Protein 5XQH (pdb70)

GO terms:
  GO:0005635 nuclear envelope (C, IDA)
  GO:0042475 odontogenesis of dentin-containing tooth (P, IMP)
  GO:0022008 neurogenesis (P, IMP)
  GO:0007420 brain development (P, IMP)
  GO:0005515 protein binding (F, IPI)

B-factor: mean 39.85, std 17.8, range [16.73, 250.28]

InterPro domains:
  IPR028241 RAVE subunit 2/Rogdi [PF10259] (18-275)
  IPR028241 RAVE subunit 2/Rogdi [PTHR13618] (2-282)

Structure (mmCIF, N/CA/C/O backbone):
data_5XQH
#
_entry.id   5XQH
#
_cell.length_a   63.364
_cell.length_b   114.695
_cell.length_c   44.205
_cell.angle_alpha   90.00
_cell.angle_beta   90.00
_cell.angle_gamma   90.00
#
_symmetry.space_group_name_H-M   'P 21 21 2'
#
loop_
_entity.id
_entity.type
_entity.pdbx_description
1 polymer 'Protein rogdi homolog'
2 water water
#
loop_
_atom_site.group_PDB
_atom_site.id
_atom_site.type_symbol
_atom_site.label_atom_id
_atom_site.label_alt_id
_atom_site.label_comp_id
_atom_site.label_asym_id
_atom_site.label_entity_id
_atom_site.label_seq_id
_atom_site.pdbx_PDB_ins_code
_atom_site.Cartn_x
_atom_site.Cartn_y
_atom_site.Cartn_z
_atom_site.occupancy
_atom_site.B_iso_or_equiv
_atom_site.auth_seq_id
_atom_site.auth_comp_id
_atom_site.auth_asym_id
_atom_site.auth_atom_id
_atom_site.pdbx_PDB_model_num
ATOM 1 N N . HIS A 1 16 ? 65.194 17.409 -0.862 1.00 92.22 24 HIS A N 1
ATOM 2 C CA . HIS A 1 16 ? 64.885 18.545 -0.000 1.00 88.86 24 HIS A CA 1
ATOM 3 C C . HIS A 1 16 ? 66.148 19.137 0.630 1.00 82.14 24 HIS A C 1
ATOM 4 O O . HIS A 1 16 ? 66.926 18.438 1.277 1.00 78.71 24 HIS A O 1
ATOM 11 N N . ASP A 1 17 ? 66.340 20.437 0.416 1.00 85.92 25 ASP A N 1
ATOM 12 C CA . ASP A 1 17 ? 67.446 21.188 0.989 1.00 81.18 25 ASP A CA 1
ATOM 13 C C . ASP A 1 17 ? 66.983 22.338 1.869 1.00 79.00 25 ASP A C 1
ATOM 14 O O . ASP A 1 17 ? 67.795 22.887 2.626 1.00 66.06 25 ASP A O 1
ATOM 19 N N . GLU A 1 18 ? 65.704 22.713 1.787 1.00 74.66 26 GLU A N 1
ATOM 20 C CA . GLU A 1 18 ? 65.168 23.823 2.562 1.00 70.33 26 GLU A CA 1
ATOM 21 C C . GLU A 1 18 ? 65.284 23.587 4.065 1.00 56.12 26 GLU A C 1
ATOM 22 O O . GLU A 1 18 ? 65.206 24.547 4.843 1.00 55.13 26 GLU A O 1
ATOM 28 N N . VAL A 1 19 ? 65.494 22.338 4.485 1.00 52.45 27 VAL A N 1
ATOM 29 C CA . VAL A 1 19 ? 65.696 22.042 5.902 1.00 55.43 27 VAL A CA 1
ATOM 30 C C . VAL A 1 19 ? 66.891 22.818 6.445 1.00 59.08 27 VAL A C 1
ATOM 31 O O . VAL A 1 19 ? 66.816 23.442 7.512 1.00 39.65 27 VAL A O 1
ATOM 35 N N . HIS A 1 20 ? 68.005 22.817 5.705 1.00 54.35 28 HIS A N 1
ATOM 36 C CA . HIS A 1 20 ? 69.213 23.475 6.198 1.00 58.61 28 HIS A CA 1
ATOM 37 C C . HIS A 1 20 ? 69.085 24.993 6.156 1.00 38.91 28 HIS A C 1
ATOM 38 O O . HIS A 1 20 ? 69.591 25.691 7.047 1.00 43.33 28 HIS A O 1
ATOM 45 N N . ALA A 1 21 ? 68.409 25.522 5.138 1.00 34.75 29 ALA A N 1
ATOM 46 C CA . ALA A 1 21 ? 68.103 26.945 5.136 1.00 46.94 29 ALA A CA 1
ATOM 47 C C . ALA A 1 21 ? 67.279 27.326 6.361 1.00 44.79 29 ALA A C 1
ATOM 48 O O . ALA A 1 21 ? 67.570 28.329 7.025 1.00 42.75 29 ALA A O 1
ATOM 50 N N . VAL A 1 22 ? 66.251 26.533 6.681 1.00 48.27 30 VAL A N 1
ATOM 51 C CA . VAL A 1 22 ? 65.415 26.849 7.839 1.00 41.84 30 VAL A CA 1
ATOM 52 C C . VAL A 1 22 ? 66.234 26.788 9.116 1.00 32.74 30 VAL A C 1
ATOM 53 O O . VAL A 1 22 ? 66.146 27.678 9.965 1.00 37.57 30 VAL A O 1
ATOM 57 N N . LEU A 1 23 ? 67.057 25.747 9.270 1.00 37.49 31 LEU A N 1
ATOM 58 C CA . LEU A 1 23 ? 67.892 25.643 10.461 1.00 31.47 31 LEU A CA 1
ATOM 59 C C . LEU A 1 23 ? 68.813 26.848 10.603 1.00 42.92 31 LEU A C 1
ATOM 60 O O . LEU A 1 23 ? 69.078 27.310 11.724 1.00 34.02 31 LEU A O 1
ATOM 65 N N . LYS A 1 24 ? 69.310 27.378 9.479 1.00 41.89 32 LYS A N 1
ATOM 66 C CA . LYS A 1 24 ? 70.168 28.558 9.541 1.00 39.04 32 LYS A CA 1
ATOM 67 C C . LYS A 1 24 ? 69.382 29.801 9.957 1.00 35.93 32 LYS A C 1
ATOM 68 O O . LYS A 1 24 ? 69.863 30.611 10.762 1.00 30.00 32 LYS A O 1
ATOM 74 N N . GLN A 1 25 ? 68.191 29.996 9.374 1.00 30.84 33 GLN A N 1
ATOM 75 C CA . GLN A 1 25 ? 67.355 31.132 9.762 1.00 31.74 33 GLN A CA 1
ATOM 76 C C . GLN A 1 25 ? 66.981 31.063 11.239 1.00 31.38 33 GLN A C 1
ATOM 77 O O . GLN A 1 25 ? 66.951 32.085 11.938 1.00 27.90 33 GLN A O 1
ATOM 83 N N . LEU A 1 26 ? 66.666 29.864 11.721 1.00 31.34 34 LEU A N 1
ATOM 84 C CA . LEU A 1 26 ? 66.353 29.702 13.134 1.00 28.72 34 LEU A CA 1
ATOM 85 C C . LEU A 1 26 ? 67.547 30.065 13.993 1.00 33.44 34 LEU A C 1
ATOM 86 O O . LEU A 1 26 ? 67.407 30.790 14.987 1.00 31.87 34 LEU A O 1
ATOM 91 N N . GLN A 1 27 ? 68.737 29.568 13.634 1.00 34.25 35 GLN A N 1
ATOM 92 C CA . GLN A 1 27 ? 69.917 29.912 14.421 1.00 33.90 35 GLN A CA 1
ATOM 93 C C . GLN A 1 27 ? 70.149 31.417 14.449 1.00 32.17 35 GLN A C 1
ATOM 94 O O . GLN A 1 27 ? 70.447 31.979 15.509 1.00 34.67 35 GLN A O 1
ATOM 100 N N . ASP A 1 28 ? 70.003 32.094 13.301 1.00 34.50 36 ASP A N 1
ATOM 101 C CA . ASP A 1 28 ? 70.206 33.543 13.280 1.00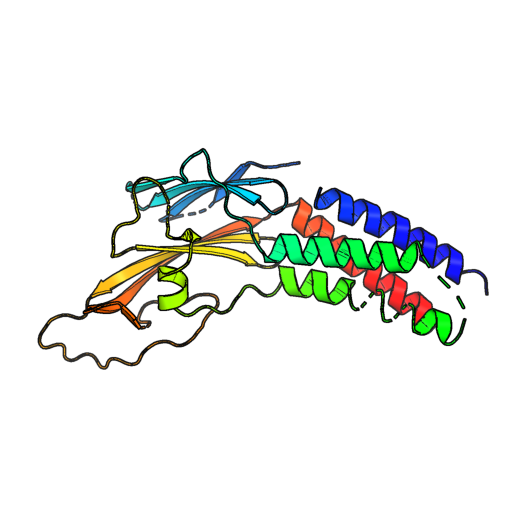 34.25 36 ASP A CA 1
ATOM 102 C C . ASP A 1 28 ? 69.204 34.258 14.183 1.00 31.22 36 ASP A C 1
ATOM 103 O O . ASP A 1 28 ? 69.572 35.134 14.988 1.00 34.94 36 ASP A O 1
ATOM 108 N N . ILE A 1 29 ? 67.919 33.911 14.044 1.00 30.73 37 ILE A N 1
ATOM 109 C CA . ILE A 1 29 ? 66.878 34.598 14.809 1.00 26.31 37 ILE A CA 1
ATOM 110 C C . ILE A 1 29 ? 67.070 34.366 16.303 1.00 24.60 37 ILE A C 1
ATOM 111 O O . ILE A 1 29 ? 67.063 35.308 17.104 1.00 26.75 37 ILE A O 1
ATOM 116 N N . LEU A 1 30 ? 67.205 33.103 16.698 1.00 26.44 38 LEU A N 1
ATOM 117 C CA . LEU A 1 30 ? 67.341 32.768 18.113 1.00 28.24 38 LEU A CA 1
ATOM 118 C C . LEU A 1 30 ? 68.621 33.312 18.714 1.00 31.45 38 LEU A C 1
ATOM 119 O O . LEU A 1 30 ? 68.666 33.554 19.923 1.00 35.38 38 LEU A O 1
ATOM 124 N N . LYS A 1 31 ? 69.673 33.498 17.913 1.00 35.07 39 LYS A N 1
ATOM 125 C CA . LYS A 1 31 ? 70.833 34.151 18.495 1.00 37.22 39 LYS A CA 1
ATOM 126 C C . LYS A 1 31 ? 70.566 35.629 18.746 1.00 29.10 39 LYS A C 1
ATOM 127 O O . LYS A 1 31 ? 71.012 36.164 19.770 1.00 31.88 39 LYS A O 1
ATOM 133 N N . GLU A 1 32 ? 69.803 36.299 17.877 1.00 30.99 40 GLU A N 1
ATOM 134 C CA . GLU A 1 32 ? 69.401 37.670 18.209 1.00 27.34 40 GLU A CA 1
ATOM 135 C C . GLU A 1 32 ? 68.525 37.700 19.463 1.00 31.91 40 GLU A C 1
ATOM 136 O O . GLU A 1 32 ? 68.686 38.562 20.351 1.00 34.58 40 GLU A O 1
ATOM 142 N N . ALA A 1 33 ? 67.584 36.757 19.551 1.00 28.90 41 ALA A N 1
ATOM 143 C CA . ALA A 1 33 ? 66.737 36.667 20.736 1.00 30.30 41 ALA A CA 1
ATOM 144 C C . ALA A 1 33 ? 67.581 36.467 21.987 1.00 27.90 41 ALA A C 1
ATOM 145 O O . ALA A 1 33 ? 67.385 37.149 23.001 1.00 27.84 41 ALA A O 1
ATOM 147 N N . SER A 1 34 ? 68.552 35.555 21.919 1.00 28.01 42 SER A N 1
ATOM 148 C CA . SER A 1 34 ? 69.427 35.326 23.061 1.00 28.92 42 SER A CA 1
ATOM 149 C C . SER A 1 34 ? 70.162 36.604 23.447 1.00 41.82 42 SER A C 1
ATOM 150 O O . SER A 1 34 ? 70.309 36.914 24.641 1.00 34.79 42 SER A O 1
ATOM 153 N N . LEU A 1 35 ? 70.600 37.379 22.449 1.00 38.30 43 LEU A N 1
ATOM 154 C CA . LEU A 1 35 ? 71.242 38.660 22.746 1.00 35.70 43 LEU A CA 1
ATOM 155 C C . LEU A 1 35 ? 70.314 39.590 23.514 1.00 38.43 43 LEU A C 1
ATOM 156 O O . LEU A 1 35 ? 70.785 40.428 24.296 1.00 41.92 43 LEU A O 1
ATOM 161 N N . ARG A 1 36 ? 68.999 39.479 23.304 1.00 36.89 44 ARG A N 1
ATOM 162 C CA . ARG A 1 36 ? 68.102 40.338 24.078 1.00 34.66 44 ARG A CA 1
ATOM 163 C C . ARG A 1 36 ? 68.204 40.069 25.578 1.00 36.89 44 ARG A C 1
ATOM 164 O O . ARG A 1 36 ? 68.018 40.986 26.385 1.00 34.95 44 ARG A O 1
ATOM 172 N N . PHE A 1 37 ? 68.499 38.832 25.971 1.00 34.13 45 PHE A N 1
ATOM 173 C CA . PHE A 1 37 ? 68.605 38.497 27.385 1.00 41.02 45 PHE A CA 1
ATOM 174 C C . PHE A 1 37 ? 69.974 38.820 27.961 1.00 44.85 45 PHE A C 1
ATOM 175 O O . PHE A 1 37 ? 70.097 38.967 29.180 1.00 48.05 45 PHE A O 1
ATOM 183 N N . THR A 1 38 ? 70.998 38.935 27.120 1.00 51.28 46 THR A N 1
ATOM 184 C CA . THR A 1 38 ? 72.368 39.083 27.606 1.00 58.46 46 THR A CA 1
ATOM 185 C C . THR A 1 38 ? 72.994 40.405 27.150 1.00 60.45 46 THR A C 1
ATOM 186 O O . THR A 1 38 ? 73.202 40.638 25.955 1.00 63.61 46 THR A O 1
ATOM 190 N N . LYS A 1 49 ? 69.256 47.003 26.431 1.00 66.82 57 LYS A N 1
ATOM 191 C CA . LYS A 1 49 ? 69.609 48.406 26.245 1.00 74.43 57 LYS A CA 1
ATOM 192 C C . LYS A 1 49 ? 69.073 49.259 27.402 1.00 69.30 57 LYS A C 1
ATOM 193 O O . LYS A 1 49 ? 69.842 49.688 28.261 1.00 66.03 57 LYS A O 1
ATOM 199 N N . GLN A 1 50 ? 67.770 49.524 27.425 1.00 62.80 58 GLN A N 1
ATOM 200 C CA . GLN A 1 50 ? 67.210 50.293 28.526 1.00 53.76 58 GLN A CA 1
ATOM 201 C C . GLN A 1 50 ? 67.242 49.456 29.798 1.00 58.05 58 GLN A C 1
ATOM 202 O O . GLN A 1 50 ? 66.854 48.284 29.786 1.00 47.39 58 GLN A O 1
ATOM 208 N N . GLU A 1 51 ? 67.730 50.052 30.887 1.00 47.61 59 GLU A N 1
ATOM 209 C CA . GLU A 1 51 ? 67.802 49.403 32.194 1.00 49.95 59 GLU A CA 1
ATOM 210 C C . GLU A 1 51 ? 66.888 50.031 33.234 1.00 50.55 59 GLU A C 1
ATOM 211 O O . GLU A 1 51 ? 66.324 49.312 34.065 1.00 40.74 59 GLU A O 1
ATOM 217 N N . ASN A 1 52 ? 66.750 51.358 33.219 1.00 41.53 60 ASN A N 1
ATOM 218 C CA . ASN A 1 52 ? 65.928 52.082 34.180 1.00 40.14 60 ASN A CA 1
ATOM 219 C C . ASN A 1 52 ? 64.517 52.227 33.639 1.00 40.82 60 ASN A C 1
ATOM 220 O O . ASN A 1 52 ? 64.324 52.661 32.500 1.00 39.34 60 ASN A O 1
ATOM 225 N N . PHE A 1 53 ? 63.535 51.868 34.457 1.00 34.08 61 PHE A N 1
ATOM 226 C CA . PHE A 1 53 ? 62.137 51.915 34.064 1.00 36.00 61 PHE A CA 1
ATOM 227 C C . PHE A 1 53 ? 61.343 52.620 35.148 1.00 36.12 61 PHE A C 1
ATOM 228 O O . PHE A 1 53 ? 61.454 52.275 36.331 1.00 37.03 61 PHE A O 1
ATOM 236 N N . ILE A 1 54 ? 60.546 53.601 34.746 1.00 38.36 62 ILE A N 1
ATOM 237 C CA . ILE A 1 54 ? 59.696 54.336 35.671 1.00 49.23 62 ILE A CA 1
ATOM 238 C C . ILE A 1 54 ? 58.287 53.767 35.596 1.00 44.28 62 ILE A C 1
ATOM 239 O O . ILE A 1 54 ? 57.706 53.658 34.513 1.00 43.78 62 ILE A O 1
ATOM 244 N N . LEU A 1 55 ? 57.747 53.401 36.750 1.00 36.94 63 LEU A N 1
ATOM 245 C CA . LEU A 1 55 ? 56.447 52.762 36.883 1.00 49.32 63 LEU A CA 1
ATOM 246 C C . LEU A 1 55 ? 55.438 53.742 37.474 1.00 53.54 63 LEU A C 1
ATOM 247 O O . LEU A 1 55 ? 55.568 54.121 38.643 1.00 52.98 63 LEU A O 1
ATOM 252 N N . ASP A 1 61 ? 48.960 55.260 39.991 1.00 75.64 69 ASP A N 1
ATOM 253 C CA . ASP A 1 61 ? 49.123 56.667 40.341 1.00 76.96 69 ASP A CA 1
ATOM 254 C C . ASP A 1 61 ? 49.400 56.852 41.832 1.00 79.48 69 ASP A C 1
ATOM 255 O O . ASP A 1 61 ? 50.033 57.824 42.228 1.00 82.24 69 ASP A O 1
ATOM 260 N N . GLN A 1 62 ? 48.926 55.915 42.655 1.00 76.82 70 GLN A N 1
ATOM 261 C CA . GLN A 1 62 ? 49.201 55.939 44.087 1.00 66.96 70 GLN A CA 1
ATOM 262 C C . GLN A 1 62 ? 50.612 55.480 44.425 1.00 69.06 70 GLN A C 1
ATOM 263 O O . GLN A 1 62 ? 51.155 55.886 45.460 1.00 62.57 70 GLN A O 1
ATOM 269 N N . VAL A 1 63 ? 51.211 54.647 43.579 1.00 59.55 71 VAL A N 1
ATOM 270 C CA . VAL A 1 63 ? 52.564 54.140 43.765 1.00 54.94 71 VAL A CA 1
ATOM 271 C C . VAL A 1 63 ? 53.394 54.576 42.571 1.00 51.31 71 VAL A C 1
ATOM 272 O O . VAL A 1 63 ? 52.952 54.442 41.426 1.00 58.08 71 VAL A O 1
ATOM 276 N N . LYS A 1 64 ? 54.585 55.107 42.834 1.00 44.30 72 LYS A N 1
ATOM 277 C CA . LYS A 1 64 ? 55.535 55.437 41.779 1.00 59.36 72 LYS A CA 1
ATOM 278 C C . LYS A 1 64 ? 56.815 54.652 42.030 1.00 58.50 72 LYS A C 1
ATOM 279 O O . LYS A 1 64 ? 57.413 54.757 43.108 1.00 57.71 72 LYS A O 1
ATOM 285 N N . GLY A 1 65 ? 57.219 53.853 41.044 1.00 54.23 73 GLY A N 1
ATOM 286 C CA . GLY A 1 65 ? 58.414 53.044 41.176 1.00 48.91 73 GLY A CA 1
ATOM 287 C C . GLY A 1 65 ? 59.492 53.398 40.176 1.00 53.01 73 GLY A C 1
ATOM 288 O O . GLY A 1 65 ? 59.201 53.900 39.091 1.00 55.38 73 GLY A O 1
ATOM 289 N N . VAL A 1 66 ? 60.748 53.159 40.530 1.00 47.41 74 VAL A N 1
ATOM 290 C CA . VAL A 1 66 ? 61.867 53.281 39.607 1.00 45.71 74 VAL A CA 1
ATOM 291 C C . VAL A 1 66 ? 62.665 51.994 39.760 1.00 35.96 74 VAL A C 1
ATOM 292 O O . VAL A 1 66 ? 63.342 51.792 40.770 1.00 36.43 74 VAL A O 1
ATOM 296 N N . LEU A 1 67 ? 62.567 51.112 38.775 1.00 35.24 75 LEU A N 1
ATOM 297 C CA . LEU A 1 67 ? 63.158 49.782 38.848 1.00 36.63 75 LEU A CA 1
ATOM 298 C C . LEU A 1 67 ? 64.277 49.671 37.820 1.00 31.51 75 LEU A C 1
ATOM 299 O O . LEU A 1 67 ? 64.127 50.121 36.679 1.00 35.66 75 LEU A O 1
ATOM 304 N N . THR A 1 68 ? 65.395 49.082 38.224 1.00 33.70 76 THR A N 1
ATOM 305 C CA . THR A 1 68 ? 66.528 48.866 37.335 1.00 43.03 76 THR A CA 1
ATOM 306 C C . THR A 1 68 ? 66.639 47.375 37.059 1.00 35.90 76 THR A C 1
ATOM 307 O O . THR A 1 68 ? 66.812 46.576 37.988 1.00 34.11 76 THR A O 1
ATOM 311 N N . LEU A 1 69 ? 66.524 47.008 35.788 1.00 33.43 77 LEU A N 1
ATOM 312 C CA . LEU A 1 69 ? 66.488 45.615 35.364 1.00 38.35 77 LEU A CA 1
ATOM 313 C C . LEU A 1 69 ? 67.710 45.334 34.505 1.00 41.23 77 LEU A C 1
ATOM 314 O O . LEU A 1 69 ? 67.890 45.956 33.453 1.00 37.24 77 LEU A O 1
ATOM 319 N N . GLN A 1 70 ? 68.551 44.411 34.954 1.00 38.27 78 GLN A N 1
ATOM 320 C CA . GLN A 1 70 ? 69.755 44.014 34.223 1.00 42.34 78 GLN A CA 1
ATOM 321 C C . GLN A 1 70 ? 69.663 42.516 33.954 1.00 43.27 78 GLN A C 1
ATOM 322 O O . GLN A 1 70 ? 69.895 41.705 34.857 1.00 40.22 78 GLN A O 1
ATOM 328 N N . GLY A 1 71 ? 69.317 42.156 32.720 1.00 39.75 79 GLY A N 1
ATOM 329 C CA . GLY A 1 71 ? 69.100 40.755 32.399 1.00 34.93 79 GLY A CA 1
ATOM 330 C C . GLY A 1 71 ? 67.966 40.218 33.246 1.00 39.19 79 GLY A C 1
ATOM 331 O O . GLY A 1 71 ? 66.858 40.764 33.251 1.00 37.40 79 GLY A O 1
ATOM 332 N N . ASP A 1 72 ? 68.232 39.162 34.013 1.00 32.95 80 ASP A N 1
ATOM 333 C CA . ASP A 1 72 ? 67.208 38.604 34.884 1.00 32.56 80 ASP A CA 1
ATOM 334 C C . ASP A 1 72 ? 67.236 39.200 36.281 1.00 27.62 80 ASP A C 1
ATOM 335 O O . ASP A 1 72 ? 66.493 38.734 37.148 1.00 31.98 80 ASP A O 1
ATOM 340 N N . ALA A 1 73 ? 68.063 40.213 36.513 1.00 28.75 81 ALA A N 1
ATOM 341 C CA . ALA A 1 73 ? 68.329 40.740 37.845 1.00 34.48 81 ALA A CA 1
ATOM 342 C C . ALA A 1 73 ? 67.628 42.075 38.007 1.00 35.71 81 ALA A C 1
ATOM 343 O O . ALA A 1 73 ? 67.918 43.027 37.275 1.00 34.38 81 ALA A O 1
ATOM 345 N N . LEU A 1 74 ? 66.698 42.140 38.953 1.00 32.07 82 LEU A N 1
ATOM 346 C CA . LEU A 1 74 ? 66.189 43.425 39.412 1.00 27.75 82 LEU A CA 1
ATOM 347 C C . LEU A 1 74 ? 67.243 43.952 40.373 1.00 34.23 82 LEU A C 1
ATOM 348 O O . LEU A 1 74 ? 67.377 43.461 41.500 1.00 33.23 82 LEU A O 1
ATOM 353 N N . SER A 1 75 ? 68.044 44.908 39.903 1.00 34.56 83 SER A N 1
ATOM 354 C CA . SER A 1 75 ? 69.214 45.328 40.669 1.00 41.92 83 SER A CA 1
ATOM 355 C C . SER A 1 75 ? 68.874 46.435 41.652 1.00 45.46 83 SER A C 1
ATOM 356 O O . SER A 1 75 ? 69.577 46.621 42.648 1.00 49.15 83 SER A O 1
ATOM 359 N N . GLN A 1 76 ? 67.808 47.180 41.389 1.00 42.92 84 GLN A N 1
ATOM 360 C CA . GLN A 1 76 ? 67.420 48.286 42.241 1.00 35.97 84 GLN A CA 1
ATOM 361 C C . GLN A 1 76 ? 65.932 48.514 42.047 1.00 48.92 84 GLN A C 1
ATOM 362 O O . GLN A 1 76 ? 65.394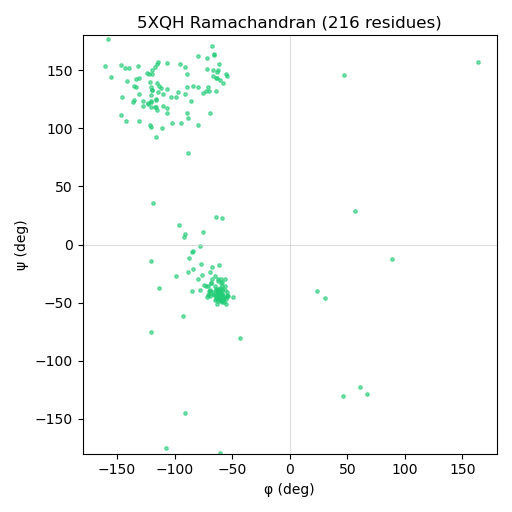 48.305 40.957 1.00 37.99 84 GLN A O 1
ATOM 368 N N . ALA A 1 77 ? 65.260 48.887 43.132 1.00 33.32 85 ALA A N 1
ATOM 369 C CA . ALA A 1 77 ? 63.821 49.128 43.104 1.00 44.65 85 ALA A CA 1
ATOM 370 C C . ALA A 1 77 ? 63.520 50.250 44.086 1.00 52.29 85 ALA A C 1
ATOM 371 O O . ALA A 1 77 ? 63.650 50.071 45.303 1.00 47.74 85 ALA A O 1
ATOM 373 N N . ASP A 1 78 ? 63.117 51.390 43.565 1.00 42.82 86 ASP A N 1
ATOM 374 C CA . ASP A 1 78 ? 62.896 52.607 44.335 1.00 44.66 86 ASP A CA 1
ATOM 375 C C . ASP A 1 78 ? 61.390 52.852 44.329 1.00 44.77 86 ASP A C 1
ATOM 376 O O . ASP A 1 78 ? 60.838 53.363 43.353 1.00 44.14 86 ASP A O 1
ATOM 381 N N . VAL A 1 79 ? 60.725 52.484 45.418 1.00 41.04 87 VAL A N 1
ATOM 382 C CA . VAL A 1 79 ? 59.270 52.465 45.493 1.00 46.18 87 VAL A CA 1
ATOM 383 C C . VAL A 1 79 ? 58.810 53.573 46.430 1.00 50.52 87 VAL A C 1
ATOM 384 O O . VAL A 1 79 ? 59.325 53.710 47.549 1.00 43.37 87 VAL A O 1
ATOM 388 N N . ASN A 1 80 ? 57.859 54.379 45.966 1.00 47.40 88 ASN A N 1
ATOM 389 C CA . ASN A 1 80 ? 57.311 55.471 46.759 1.00 55.24 88 ASN A CA 1
ATOM 390 C C . ASN A 1 80 ? 55.798 55.337 46.770 1.00 49.49 88 ASN A C 1
ATOM 391 O O . ASN A 1 80 ? 55.164 55.293 45.710 1.00 46.46 88 ASN A O 1
ATOM 396 N N . LEU A 1 81 ? 55.230 55.255 47.968 1.00 44.34 89 LEU A N 1
ATOM 397 C CA . LEU A 1 81 ? 53.801 55.069 48.153 1.00 51.78 89 LEU A CA 1
ATOM 398 C C . LEU A 1 81 ? 53.208 56.337 48.750 1.00 58.22 89 LEU A C 1
ATOM 399 O O . LEU A 1 81 ? 53.771 56.909 49.693 1.00 55.60 89 LEU A O 1
ATOM 404 N N . LYS A 1 82 ? 52.083 56.772 48.194 1.00 58.15 90 LYS A N 1
ATOM 405 C CA . LYS A 1 82 ? 51.394 57.967 48.655 1.00 72.80 90 LYS A CA 1
ATOM 406 C C . LYS A 1 82 ? 50.422 57.596 49.768 1.00 70.66 90 LYS A C 1
ATOM 407 O O . LYS A 1 82 ? 49.524 56.771 49.568 1.00 66.13 90 LYS A O 1
ATOM 421 N N . LEU A 1 89 ? 55.079 60.559 51.304 1.00 70.97 97 LEU A N 1
ATOM 422 C CA . LEU A 1 89 ? 55.518 59.349 50.614 1.00 57.52 97 LEU A CA 1
ATOM 423 C C . LEU A 1 89 ? 56.378 58.486 51.434 1.00 51.97 97 LEU A C 1
ATOM 424 O O . LEU A 1 89 ? 57.501 58.856 51.778 1.00 55.80 97 LEU A O 1
ATOM 429 N N . LEU A 1 90 ? 55.891 57.286 51.671 1.00 55.20 98 LEU A N 1
ATOM 430 C CA . LEU A 1 90 ? 56.761 56.279 52.233 1.00 50.56 98 LEU A CA 1
ATOM 431 C C . LEU A 1 90 ? 57.693 55.790 51.141 1.00 42.37 98 LEU A C 1
ATOM 432 O O . LEU A 1 90 ? 57.263 55.483 50.027 1.00 45.81 98 LEU A O 1
ATOM 437 N N . HIS A 1 91 ? 58.977 55.770 51.450 1.00 40.95 99 HIS A N 1
ATOM 438 C CA . HIS A 1 91 ? 59.999 55.415 50.490 1.00 50.86 99 HIS A CA 1
ATOM 439 C C . HIS A 1 91 ? 60.662 54.120 50.918 1.00 47.84 99 HIS A C 1
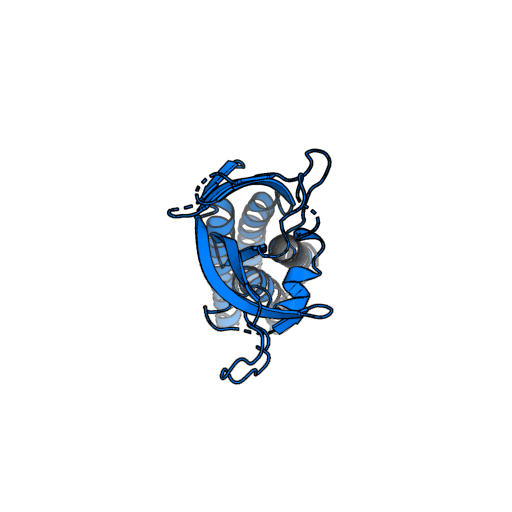ATOM 440 O O . HIS A 1 91 ? 61.074 53.977 52.075 1.00 43.95 99 HIS A O 1
ATOM 447 N N . PHE A 1 92 ? 60.778 53.190 49.981 1.00 37.80 100 PHE A N 1
ATOM 448 C CA . PHE A 1 92 ? 61.504 51.960 50.230 1.00 37.31 100 PHE A CA 1
ATOM 449 C C . PHE A 1 92 ? 62.415 51.692 49.051 1.00 37.59 100 PHE A C 1
ATOM 450 O O . PHE A 1 92 ? 62.065 51.954 47.898 1.00 44.09 100 PHE A O 1
ATOM 458 N N . ALA A 1 93 ? 63.595 51.188 49.350 1.00 39.60 101 ALA A N 1
ATOM 459 C CA . ALA A 1 93 ? 64.533 50.848 48.306 1.00 48.25 101 ALA A CA 1
ATOM 460 C C . ALA A 1 93 ? 65.196 49.542 48.687 1.00 49.55 101 ALA A C 1
ATOM 461 O O . ALA A 1 93 ? 65.291 49.210 49.869 1.00 38.77 101 ALA A O 1
ATOM 463 N N . PHE A 1 94 ? 65.622 48.793 47.674 1.00 36.90 102 PHE A N 1
ATOM 464 C CA . PHE A 1 94 ? 66.576 47.731 47.928 1.00 46.55 102 PHE A CA 1
ATOM 465 C C . PHE A 1 94 ? 67.794 48.320 48.625 1.00 54.31 102 PHE A C 1
ATOM 466 O O . PHE A 1 94 ? 68.183 49.463 48.384 1.00 47.02 102 PHE A O 1
ATOM 474 N N . ARG A 1 95 ? 68.400 47.532 49.491 1.00 48.87 103 ARG A N 1
ATOM 475 C CA . ARG A 1 95 ? 69.802 47.740 49.798 1.00 67.61 103 ARG A CA 1
ATOM 476 C C . ARG A 1 95 ? 70.605 47.638 48.496 1.00 70.30 103 ARG A C 1
ATOM 477 O O . ARG A 1 95 ? 70.259 46.853 47.608 1.00 74.00 103 ARG A O 1
ATOM 485 N N . GLU A 1 96 ? 71.602 48.528 48.333 1.00 74.31 104 GLU A N 1
ATOM 486 C CA . GLU A 1 96 ? 72.301 48.710 47.056 1.00 78.89 104 GLU A CA 1
ATOM 487 C C . GLU A 1 96 ? 73.310 47.613 46.774 1.00 74.02 104 GLU A C 1
ATOM 488 O O . GLU A 1 96 ? 73.759 47.465 45.631 1.00 84.73 104 GLU A O 1
ATOM 494 N N . ASP A 1 97 ? 73.692 46.864 47.796 1.00 69.88 105 ASP A N 1
ATOM 495 C CA . ASP A 1 97 ? 74.490 45.669 47.592 1.00 78.36 105 ASP A CA 1
ATOM 496 C C . ASP A 1 97 ? 73.738 44.613 46.798 1.00 72.49 105 ASP A C 1
ATOM 497 O O . ASP A 1 97 ? 74.333 43.932 45.957 1.00 69.86 105 ASP A O 1
ATOM 502 N N . LYS A 1 98 ? 72.445 44.460 47.053 1.00 67.28 106 LYS A N 1
ATOM 503 C CA . LYS A 1 98 ? 71.759 43.219 46.740 1.00 61.39 106 LYS A CA 1
ATOM 504 C C . LYS A 1 98 ? 70.845 43.354 45.537 1.00 54.00 106 LYS A C 1
ATOM 505 O O . LYS A 1 98 ? 70.348 44.437 45.228 1.00 51.80 106 LYS A O 1
ATOM 511 N N . GLN A 1 99 ? 70.588 42.216 44.897 1.00 40.44 107 GLN A N 1
ATOM 512 C CA . GLN A 1 99 ? 69.758 42.133 43.710 1.00 42.21 107 GLN A CA 1
ATOM 513 C C . GLN A 1 99 ? 68.751 41.004 43.882 1.00 37.07 107 GLN A C 1
ATOM 514 O O . GLN A 1 99 ? 68.996 40.037 44.601 1.00 34.01 107 GLN A O 1
ATOM 520 N N . TRP A 1 100 ? 67.619 41.133 43.195 1.00 27.15 108 TRP A N 1
ATOM 521 C CA . TRP A 1 100 ? 66.538 40.157 43.236 1.00 27.58 108 TRP A CA 1
ATOM 522 C C . TRP A 1 100 ? 66.360 39.568 41.841 1.00 31.09 108 TRP A C 1
ATOM 523 O O . TRP A 1 100 ? 66.042 40.293 40.893 1.00 29.00 108 TRP A O 1
ATOM 534 N N . LYS A 1 101 ? 66.567 38.264 41.716 1.00 24.24 109 LYS A N 1
ATOM 535 C CA . LYS A 1 101 ? 66.475 37.611 40.420 1.00 33.49 109 LYS A CA 1
ATOM 536 C C . LYS A 1 101 ? 65.011 37.369 40.065 1.00 25.97 109 LYS A C 1
ATOM 537 O O . LYS A 1 101 ? 64.219 36.944 40.910 1.00 26.35 109 LYS A O 1
ATOM 543 N N . LEU A 1 102 ? 64.645 37.663 38.825 1.00 24.86 110 LEU A N 1
ATOM 544 C CA . LEU A 1 102 ? 63.305 37.366 38.326 1.00 21.34 110 LEU A CA 1
ATOM 545 C C . LEU A 1 102 ? 63.351 36.016 37.620 1.00 26.43 110 LEU A C 1
ATOM 546 O O . LEU A 1 102 ? 63.853 35.912 36.498 1.00 23.05 110 LEU A O 1
ATOM 551 N N . GLN A 1 103 ? 62.818 34.985 38.283 1.00 23.23 111 GLN A N 1
ATOM 552 C CA . GLN A 1 103 ? 62.946 33.613 37.799 1.00 22.48 111 GLN A CA 1
ATOM 553 C C . GLN A 1 103 ? 62.358 33.420 36.400 1.00 20.96 111 GLN A C 1
ATOM 554 O O . GLN A 1 103 ? 62.847 32.577 35.638 1.00 21.97 111 GLN A O 1
ATOM 560 N N . GLN A 1 104 ? 61.307 34.167 36.047 1.00 23.45 112 GLN A N 1
ATOM 561 C CA . GLN A 1 104 ? 60.727 33.996 34.713 1.00 24.59 112 GLN A CA 1
ATOM 562 C C . GLN A 1 104 ? 61.746 34.319 33.630 1.00 22.28 112 GLN A C 1
ATOM 563 O O . GLN A 1 104 ? 61.814 33.636 32.599 1.00 21.79 112 GLN A O 1
ATOM 569 N N . ILE A 1 105 ? 62.550 35.357 33.849 1.00 20.96 113 ILE A N 1
ATOM 570 C CA . ILE A 1 105 ? 63.519 35.751 32.833 1.00 24.59 113 ILE A CA 1
ATOM 571 C C . ILE A 1 105 ? 64.648 34.743 32.761 1.00 25.37 113 ILE A C 1
ATOM 572 O O . ILE A 1 105 ? 65.070 34.339 31.669 1.00 23.80 113 ILE A O 1
ATOM 577 N N . GLN A 1 106 ? 65.171 34.333 33.921 1.00 24.69 114 GLN A N 1
ATOM 578 C CA . GLN A 1 106 ? 66.207 33.310 33.922 1.00 27.72 114 GLN A CA 1
ATOM 579 C C . GLN A 1 106 ? 65.747 32.045 33.195 1.00 25.46 114 GLN A C 1
ATOM 580 O O . GLN A 1 106 ? 66.482 31.494 32.361 1.00 22.01 114 GLN A O 1
ATOM 586 N N . ASP A 1 107 ? 64.521 31.586 33.473 1.00 23.84 115 ASP A N 1
ATOM 587 C CA . ASP A 1 107 ? 64.018 30.377 32.824 1.00 23.01 115 ASP A CA 1
ATOM 588 C C . ASP A 1 107 ? 63.856 30.576 31.314 1.00 22.33 115 ASP A C 1
ATOM 589 O O . ASP A 1 107 ? 64.236 29.706 30.520 1.00 20.52 115 ASP A O 1
ATOM 594 N N . ALA A 1 108 ? 63.232 31.683 30.908 1.00 21.02 116 ALA A N 1
ATOM 595 C CA . ALA A 1 108 ? 63.115 31.979 29.477 1.00 21.04 116 ALA A CA 1
ATOM 596 C C . ALA A 1 108 ? 64.480 31.962 28.795 1.00 24.33 116 ALA A C 1
ATOM 597 O O . ALA A 1 108 ? 64.635 31.414 27.690 1.00 23.84 116 ALA A O 1
ATOM 599 N N . ARG A 1 109 ? 65.476 32.577 29.438 1.00 26.10 117 ARG A N 1
ATOM 600 C CA . ARG A 1 109 ? 66.820 32.627 28.878 1.00 26.80 117 ARG A CA 1
ATOM 601 C C . ARG A 1 109 ? 67.374 31.228 28.690 1.00 22.25 117 ARG A C 1
ATOM 602 O O . ARG A 1 109 ? 67.919 30.899 27.625 1.00 24.28 117 ARG A O 1
ATOM 610 N N . ASN A 1 110 ? 67.230 30.379 29.711 1.00 25.07 118 ASN A N 1
ATOM 611 C CA . ASN A 1 110 ? 67.730 29.012 29.594 1.00 28.38 118 ASN A CA 1
ATOM 612 C C . ASN A 1 110 ? 66.978 28.216 28.526 1.00 27.09 118 ASN A C 1
ATOM 613 O O . ASN A 1 110 ? 67.575 27.380 27.832 1.00 28.41 118 ASN A O 1
ATOM 618 N N . HIS A 1 111 ? 65.673 28.446 28.375 1.00 22.17 119 HIS A N 1
ATOM 619 C CA . HIS A 1 111 ? 64.955 27.771 27.295 1.00 23.69 119 HIS A CA 1
ATOM 620 C C . HIS A 1 111 ? 65.497 28.182 25.932 1.00 21.05 119 HIS A C 1
ATOM 621 O O . HIS A 1 111 ? 65.673 27.338 25.039 1.00 24.50 119 HIS A O 1
ATOM 628 N N . VAL A 1 112 ? 65.733 29.480 25.738 1.00 23.38 120 VAL A N 1
ATOM 629 C CA . VAL A 1 112 ? 66.270 29.943 24.457 1.00 25.22 120 VAL A CA 1
ATOM 630 C C . VAL A 1 112 ? 67.638 29.317 24.199 1.00 29.60 120 VAL A C 1
ATOM 631 O O . VAL A 1 112 ? 67.932 28.818 23.095 1.00 24.64 120 VAL A O 1
ATOM 635 N N . SER A 1 113 ? 68.498 29.350 25.217 1.00 25.89 121 SER A N 1
ATOM 636 C CA . SER A 1 113 ? 69.828 28.764 25.099 1.00 26.16 121 SER A CA 1
ATOM 637 C C . SER A 1 113 ? 69.749 27.297 24.695 1.00 24.46 121 SER A C 1
ATOM 638 O O . SER A 1 113 ? 70.563 26.813 23.893 1.00 25.62 121 SER A O 1
ATOM 641 N N . GLN A 1 114 ? 68.770 26.569 25.236 1.00 23.65 122 GLN A N 1
ATOM 642 C CA . GLN A 1 114 ? 68.641 25.158 24.891 1.00 26.17 122 GLN A CA 1
ATOM 643 C C . GLN A 1 114 ? 68.080 24.972 23.480 1.00 28.74 122 GLN A C 1
ATOM 644 O O . GLN A 1 114 ? 68.466 24.032 22.777 1.00 27.45 122 GLN A O 1
ATOM 650 N N . ALA A 1 115 ? 67.177 25.847 23.042 1.00 24.33 123 ALA A N 1
ATOM 651 C CA . ALA A 1 115 ? 66.721 25.780 21.651 1.00 25.08 123 ALA A CA 1
ATOM 652 C C . ALA A 1 115 ? 67.906 25.950 20.693 1.00 23.59 123 ALA A C 1
ATOM 653 O O . ALA A 1 115 ? 68.077 25.185 19.719 1.00 25.26 123 ALA A O 1
ATOM 655 N N . ILE A 1 116 ? 68.791 26.902 21.017 1.00 23.85 124 ILE A N 1
ATOM 656 C CA . ILE A 1 116 ? 69.989 27.116 20.212 1.00 24.72 124 ILE A CA 1
ATOM 657 C C . ILE A 1 116 ? 70.872 25.882 20.244 1.00 30.96 124 ILE A C 1
ATOM 658 O O . ILE A 1 116 ? 71.356 25.422 19.203 1.00 32.02 124 ILE A O 1
ATOM 663 N N . TYR A 1 117 ? 71.102 25.324 21.435 1.00 26.06 125 TYR A N 1
ATOM 664 C CA . TYR A 1 117 ? 71.937 24.129 21.541 1.00 27.40 125 TYR A CA 1
ATOM 665 C C . TYR A 1 117 ? 71.389 22.984 20.696 1.00 30.91 125 TYR A C 1
ATOM 666 O O . TYR A 1 117 ? 72.147 22.291 20.003 1.00 27.95 125 TYR A O 1
ATOM 675 N N . LEU A 1 118 ? 70.077 22.752 20.761 1.00 24.79 126 LEU A N 1
ATOM 676 C CA . LEU A 1 118 ? 69.460 21.729 19.919 1.00 31.65 126 LEU A CA 1
ATOM 677 C C . LEU A 1 118 ? 69.747 21.979 18.445 1.00 30.88 126 LEU A C 1
ATOM 678 O O . LEU A 1 118 ? 69.932 21.031 17.674 1.00 32.50 126 LEU A O 1
ATOM 683 N N . LEU A 1 119 ? 69.794 23.246 18.037 1.00 32.44 127 LEU A N 1
ATOM 684 C CA . LEU A 1 119 ? 70.041 23.540 16.630 1.00 35.23 127 LEU A CA 1
ATOM 685 C C . LEU A 1 119 ? 71.516 23.397 16.264 1.00 45.03 127 LEU A C 1
ATOM 686 O O . LEU A 1 119 ? 71.845 22.916 15.176 1.00 43.57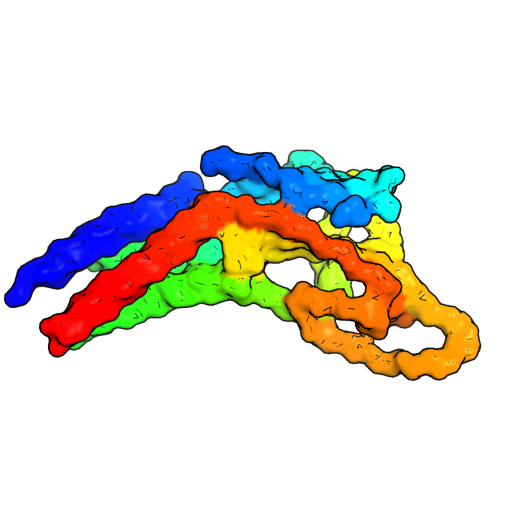 127 LEU A O 1
ATOM 691 N N . THR A 1 120 ? 72.416 23.819 17.149 1.00 36.08 128 THR A N 1
ATOM 692 C CA . THR A 1 120 ? 73.837 23.874 16.848 1.00 37.63 128 THR A CA 1
ATOM 693 C C . THR A 1 120 ? 74.534 22.546 17.079 1.00 52.02 128 THR A C 1
ATOM 694 O O . THR A 1 120 ? 75.714 22.417 16.731 1.00 50.26 128 THR A O 1
ATOM 698 N N . SER A 1 121 ? 73.829 21.564 17.632 1.00 50.22 129 SER A N 1
ATOM 699 C CA . SER A 1 121 ? 74.358 20.223 17.815 1.00 54.05 129 SER A CA 1
ATOM 700 C C . SER A 1 121 ? 73.988 19.349 16.622 1.00 55.61 129 SER A C 1
ATOM 701 O O . SER A 1 121 ? 74.332 18.171 16.574 1.00 61.06 129 SER A O 1
ATOM 704 N N . GLY A 1 131 ? 63.587 12.656 7.586 1.00 48.27 139 GLY A N 1
ATOM 705 C CA . GLY A 1 131 ? 62.172 12.984 7.672 1.00 53.89 139 GLY A CA 1
ATOM 706 C C . GLY A 1 131 ? 61.683 13.093 9.111 1.00 57.15 139 GLY A C 1
ATOM 707 O O . GLY A 1 131 ? 61.555 14.191 9.670 1.00 46.16 139 GLY A O 1
ATOM 708 N N . ALA A 1 132 ? 61.408 11.937 9.718 1.00 45.94 140 ALA A N 1
ATOM 709 C CA . ALA A 1 132 ? 60.963 11.930 11.104 1.00 45.77 140 ALA A CA 1
ATOM 710 C C . ALA A 1 132 ? 62.027 12.511 12.024 1.00 40.88 140 ALA A C 1
ATOM 711 O O . ALA A 1 132 ? 61.696 13.098 13.056 1.00 48.57 140 ALA A O 1
ATOM 713 N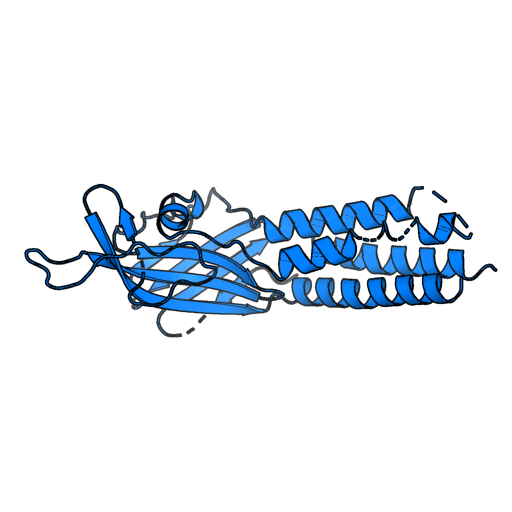 N . GLU A 1 133 ? 63.302 12.371 11.655 1.00 41.34 141 GLU A N 1
ATOM 714 C CA . GLU A 1 133 ? 64.383 13.008 12.399 1.00 46.89 141 GLU A CA 1
ATOM 715 C C . GLU A 1 133 ? 64.223 14.525 12.427 1.00 45.83 141 GLU A C 1
ATOM 716 O O . GLU A 1 133 ? 64.359 15.159 13.486 1.00 38.79 141 GLU A O 1
ATOM 722 N N . VAL A 1 134 ? 63.956 15.126 11.260 1.00 41.58 142 VAL A N 1
ATOM 723 C CA . VAL A 1 134 ? 63.705 16.565 11.200 1.00 38.41 142 VAL A CA 1
ATOM 724 C C . VAL A 1 134 ? 62.513 16.932 12.068 1.00 37.29 142 VAL A C 1
ATOM 725 O O . VAL A 1 134 ? 62.550 17.925 12.801 1.00 30.31 142 VAL A O 1
ATOM 729 N N . LEU A 1 135 ? 61.438 16.135 11.999 1.00 36.21 143 LEU A N 1
ATOM 730 C CA . LEU A 1 135 ? 60.242 16.418 12.792 1.00 37.71 143 LEU A CA 1
ATOM 731 C C . LEU A 1 135 ? 60.532 16.365 14.292 1.00 43.14 143 LEU A C 1
ATOM 732 O O . LEU A 1 135 ? 59.994 17.169 15.062 1.00 39.29 143 LEU A O 1
ATOM 737 N N . LYS A 1 136 ? 61.370 15.422 14.730 1.00 37.82 144 LYS A N 1
ATOM 738 C CA . LYS A 1 136 ? 61.702 15.342 16.153 1.00 42.03 144 LYS A CA 1
ATOM 739 C C . LYS A 1 136 ? 62.550 16.529 16.583 1.00 38.09 144 LYS A C 1
ATOM 740 O O . LYS A 1 136 ? 62.358 17.074 17.681 1.00 33.75 144 LYS A O 1
ATOM 746 N N . LEU A 1 137 ? 63.496 16.945 15.731 1.00 31.60 145 LEU A N 1
ATOM 747 C CA . LEU A 1 137 ? 64.238 18.166 16.028 1.00 29.82 145 LEU A CA 1
ATOM 748 C C . LEU A 1 137 ? 63.286 19.357 16.155 1.00 29.26 145 LEU A C 1
ATOM 749 O O . LEU A 1 137 ? 63.347 20.119 17.129 1.00 29.66 145 LEU A O 1
ATOM 762 N N . ASP A 1 139 ? 60.045 19.431 16.854 1.00 31.06 147 ASP A N 1
ATOM 763 C CA . ASP A 1 139 ? 59.280 19.344 18.101 1.00 29.36 147 ASP A CA 1
ATOM 764 C C . ASP A 1 139 ? 60.113 19.768 19.308 1.00 29.44 147 ASP A C 1
ATOM 765 O O . ASP A 1 139 ? 59.597 20.430 20.222 1.00 27.17 147 ASP A O 1
ATOM 770 N N . ALA A 1 140 ? 61.392 19.379 19.358 1.00 28.07 148 ALA A N 1
ATOM 771 C CA . ALA A 1 140 ? 62.177 19.700 20.555 1.00 26.61 148 ALA A CA 1
ATOM 772 C C . ALA A 1 140 ? 62.469 21.202 20.641 1.00 30.01 148 ALA A C 1
ATOM 773 O O . ALA A 1 140 ? 62.408 21.811 21.731 1.00 29.64 148 ALA A O 1
ATOM 775 N N . VAL A 1 141 ? 62.776 21.815 19.491 1.00 25.95 149 VAL A N 1
ATOM 776 C CA . VAL A 1 141 ? 63.023 23.257 19.430 1.00 21.31 149 VAL A CA 1
ATOM 777 C C . VAL A 1 141 ? 61.762 24.030 19.793 1.00 24.60 149 VAL A C 1
ATOM 778 O O . VAL A 1 141 ? 61.786 24.943 20.636 1.00 25.31 149 VAL A O 1
ATOM 790 N N . LEU A 1 143 ? 59.312 22.987 21.525 1.00 25.02 151 LEU A N 1
ATOM 791 C CA . LEU A 1 143 ? 59.019 22.794 22.941 1.00 26.15 151 LEU A CA 1
ATOM 792 C C . LEU A 1 143 ? 59.775 23.816 23.795 1.00 25.58 151 LEU A C 1
ATOM 793 O O . LEU A 1 143 ? 59.189 24.460 24.681 1.00 23.23 151 LEU A O 1
ATOM 798 N N . GLN A 1 144 ? 61.075 24.009 23.514 1.00 23.71 152 GLN A N 1
ATOM 799 C CA . GLN A 1 144 ? 61.827 25.013 24.272 1.00 25.47 152 GLN A CA 1
ATOM 800 C C . GLN A 1 144 ? 61.257 26.411 24.060 1.00 25.47 152 GLN A C 1
ATOM 801 O O . GLN A 1 144 ? 61.109 27.191 25.016 1.00 20.75 152 GLN A O 1
ATOM 807 N N . LEU A 1 145 ? 60.897 26.732 22.818 1.00 22.56 153 LEU A N 1
ATOM 808 C CA . LEU A 1 145 ? 60.381 28.060 22.507 1.00 18.85 153 LEU A CA 1
ATOM 809 C C . LEU A 1 145 ? 59.046 28.315 23.192 1.00 19.28 153 LEU A C 1
ATOM 810 O O . LEU A 1 145 ? 58.795 29.418 23.698 1.00 19.47 153 LEU A O 1
ATOM 815 N N . THR A 1 146 ? 58.150 27.325 23.169 1.00 19.44 154 THR A N 1
ATOM 816 C CA . THR A 1 146 ? 56.860 27.531 23.812 1.00 21.37 154 THR A CA 1
ATOM 817 C C . THR A 1 146 ? 57.020 27.615 25.329 1.00 24.21 154 THR A C 1
ATOM 818 O O . THR A 1 146 ? 56.287 28.360 25.988 1.00 22.39 154 THR A O 1
ATOM 822 N N . ARG A 1 147 ? 57.980 26.886 25.892 1.00 22.59 155 ARG A N 1
ATOM 823 C CA . ARG A 1 147 ? 58.244 27.018 27.324 1.00 22.82 155 ARG A CA 1
ATOM 824 C C . ARG A 1 147 ? 58.800 28.395 27.666 1.00 22.45 155 ARG A C 1
ATOM 825 O O . ARG A 1 147 ? 58.402 28.997 28.666 1.00 21.88 155 ARG A O 1
ATOM 833 N N . ALA A 1 148 ? 59.702 28.929 26.831 1.00 22.42 156 ALA A N 1
ATOM 834 C CA . ALA A 1 148 ? 60.223 30.271 27.073 1.00 22.64 156 ALA A CA 1
ATOM 835 C C . ALA A 1 148 ? 59.093 31.297 27.071 1.00 24.01 156 ALA A C 1
ATOM 836 O O . ALA A 1 148 ? 58.957 32.120 28.002 1.00 19.83 156 ALA A O 1
ATOM 838 N N . ARG A 1 149 ? 58.241 31.228 26.042 1.00 21.64 157 ARG A N 1
ATOM 839 C CA . ARG A 1 149 ? 57.095 32.127 25.980 1.00 19.55 157 ARG A CA 1
ATOM 840 C C . ARG A 1 149 ? 56.197 31.969 27.202 1.00 17.98 157 ARG A C 1
ATOM 841 O O . ARG A 1 149 ? 55.785 32.959 27.811 1.00 23.19 157 ARG A O 1
ATOM 849 N N . ASN A 1 150 ? 55.871 30.725 27.565 1.00 21.84 158 ASN A N 1
ATOM 850 C CA . ASN A 1 150 ? 54.951 30.496 28.678 1.00 19.52 158 ASN A CA 1
ATOM 851 C C . ASN A 1 150 ? 55.516 31.056 29.985 1.00 24.04 158 ASN A C 1
ATOM 852 O O . ASN A 1 150 ? 54.781 31.652 30.782 1.00 26.96 158 ASN A O 1
ATOM 857 N N . ARG A 1 151 ? 56.824 30.888 30.214 1.00 25.76 159 ARG A N 1
ATOM 858 C CA . ARG A 1 151 ? 57.420 31.407 31.448 1.00 22.07 159 ARG A CA 1
ATOM 859 C C . ARG A 1 151 ? 57.287 32.918 31.518 1.00 20.27 159 ARG A C 1
ATOM 860 O O . ARG A 1 151 ? 56.956 33.464 32.574 1.00 25.07 159 ARG A O 1
ATOM 868 N N . LEU A 1 152 ? 57.497 33.615 30.398 1.00 23.65 160 LEU A N 1
ATOM 869 C CA . LEU A 1 152 ? 57.250 35.059 30.433 1.00 21.07 160 LEU A CA 1
ATOM 870 C C . LEU A 1 152 ? 55.766 35.396 30.583 1.00 29.03 160 LEU A C 1
ATOM 871 O O . LEU A 1 152 ? 55.413 36.418 31.194 1.00 21.98 160 LEU A O 1
ATOM 876 N N . THR A 1 153 ? 54.889 34.577 30.010 1.00 23.01 161 THR A N 1
ATOM 877 C CA . THR A 1 153 ? 53.466 34.892 29.957 1.00 27.10 161 THR A CA 1
ATOM 878 C C . THR A 1 153 ? 52.744 34.590 31.263 1.00 31.09 161 THR A C 1
ATOM 879 O O . THR A 1 153 ? 51.762 35.265 31.586 1.00 33.26 161 THR A O 1
ATOM 883 N N . THR A 1 154 ? 53.207 33.600 32.023 1.00 27.53 162 THR A N 1
ATOM 884 C CA . THR A 1 154 ? 52.475 33.105 33.187 1.00 35.39 162 THR A CA 1
ATOM 885 C C . THR A 1 154 ? 53.254 33.342 34.474 1.00 29.23 162 THR A C 1
ATOM 886 O O . THR A 1 154 ? 54.039 32.484 34.892 1.00 30.54 162 THR A O 1
ATOM 890 N N . PRO A 1 155 ? 53.032 34.452 35.167 1.00 28.78 163 PRO A N 1
ATOM 891 C CA . PRO A 1 155 ? 53.670 34.654 36.476 1.00 28.19 163 PRO A CA 1
ATOM 892 C C . PRO A 1 155 ? 53.172 33.650 37.514 1.00 31.19 163 PRO A C 1
ATOM 893 O O . PRO A 1 155 ? 52.144 32.996 37.357 1.00 24.02 163 PRO A O 1
ATOM 897 N N . ALA A 1 156 ? 53.941 33.529 38.599 1.00 22.95 164 ALA A N 1
ATOM 898 C CA . ALA A 1 156 ? 53.614 32.576 39.649 1.00 26.41 164 ALA A CA 1
ATOM 899 C C . ALA A 1 156 ? 52.292 32.921 40.317 1.00 24.40 164 ALA A C 1
ATOM 900 O O . ALA A 1 156 ? 51.953 34.092 40.516 1.00 25.73 164 ALA A O 1
ATOM 902 N N . THR A 1 157 ? 51.553 31.876 40.665 1.00 25.74 165 THR A N 1
ATOM 903 C CA . THR A 1 157 ? 50.404 31.958 41.554 1.00 30.56 165 THR A CA 1
ATOM 904 C C . THR A 1 157 ? 50.915 31.765 42.986 1.00 28.76 165 THR A C 1
ATOM 905 O O . THR A 1 157 ? 51.439 30.701 43.320 1.00 36.06 165 THR A O 1
ATOM 909 N N . LEU A 1 158 ? 50.832 32.811 43.807 1.00 25.79 166 LEU A N 1
ATOM 910 C CA . LEU A 1 158 ? 51.356 32.788 45.166 1.00 25.48 166 LEU A CA 1
ATOM 911 C C . LEU A 1 158 ? 50.244 33.096 46.154 1.00 22.68 166 LEU A C 1
ATOM 912 O O . LEU A 1 158 ? 49.349 33.894 45.866 1.00 23.84 166 LEU A O 1
ATOM 917 N N . THR A 1 159 ? 50.329 32.476 47.328 1.00 23.81 167 THR A N 1
ATOM 918 C CA . THR A 1 159 ? 49.451 32.865 48.418 1.00 26.02 167 THR A CA 1
ATOM 919 C C . THR A 1 159 ? 49.986 34.127 49.084 1.00 26.70 167 THR A C 1
ATOM 920 O O . THR A 1 159 ? 51.145 34.509 48.904 1.00 21.01 167 THR A O 1
ATOM 924 N N . LEU A 1 160 ? 49.115 34.801 49.831 1.00 18.57 168 LEU A N 1
ATOM 925 C CA . LEU A 1 160 ? 49.570 35.976 50.557 1.00 17.64 168 LEU A CA 1
ATOM 926 C C . LEU A 1 160 ? 50.641 35.617 51.594 1.00 23.24 168 LEU A C 1
ATOM 927 O O . LEU A 1 160 ? 51.628 36.365 51.696 1.00 23.63 168 LEU A O 1
ATOM 932 N N . PRO A 1 161 ? 50.549 34.510 52.347 1.00 20.76 169 PRO A N 1
ATOM 933 C CA . PRO A 1 161 ? 51.697 34.122 53.191 1.00 20.55 169 PRO A CA 1
ATOM 934 C C . PRO A 1 161 ? 52.967 33.879 52.400 1.00 24.92 169 PRO A C 1
ATOM 935 O O . PRO A 1 161 ? 54.068 34.136 52.913 1.00 22.50 169 PRO A O 1
ATOM 939 N N . GLU A 1 162 ? 52.850 33.368 51.173 1.00 18.87 170 GLU A N 1
ATOM 940 C CA . GLU A 1 162 ? 54.050 33.156 50.362 1.00 20.29 170 GLU A CA 1
ATOM 941 C C . GLU A 1 162 ? 54.661 34.481 49.940 1.00 22.29 170 GLU A C 1
ATOM 942 O O . GLU A 1 162 ? 55.892 34.637 49.947 1.00 21.70 170 GLU A O 1
ATOM 948 N N . ILE A 1 163 ? 53.822 35.456 49.603 1.00 19.01 171 ILE A N 1
ATOM 949 C CA . ILE A 1 163 ? 54.334 36.783 49.265 1.00 18.16 171 ILE A CA 1
ATOM 950 C C . ILE A 1 163 ? 55.004 37.412 50.478 1.00 25.17 171 ILE A C 1
ATOM 951 O O . ILE A 1 163 ? 56.085 38.006 50.373 1.00 23.50 171 ILE A O 1
ATOM 956 N N . ALA A 1 164 ? 54.358 37.307 51.643 1.00 22.22 172 ALA A N 1
ATOM 957 C CA . ALA A 1 164 ? 54.915 37.899 52.849 1.00 22.97 172 ALA A CA 1
ATOM 958 C C . ALA A 1 164 ? 56.236 37.237 53.227 1.00 27.73 172 ALA A C 1
ATOM 959 O O . ALA A 1 164 ? 57.172 37.919 53.645 1.00 28.72 172 ALA A O 1
ATOM 961 N N . ALA A 1 165 ? 56.350 35.919 53.051 1.00 26.27 173 ALA A N 1
ATOM 962 C CA . ALA A 1 165 ? 57.575 35.220 53.421 1.00 24.34 173 ALA A CA 1
ATOM 963 C C . ALA A 1 165 ? 58.661 35.269 52.350 1.00 34.94 173 ALA A C 1
ATOM 964 O O . ALA A 1 165 ? 59.772 34.796 52.602 1.00 32.58 173 ALA A O 1
ATOM 966 N N . SER A 1 166 ? 58.381 35.818 51.171 1.00 24.34 174 SER A N 1
ATOM 967 C CA . SER A 1 166 ? 59.376 35.813 50.106 1.00 28.86 174 SER A CA 1
ATOM 968 C C . SER A 1 166 ? 60.621 36.612 50.497 1.00 25.44 174 SER A C 1
ATOM 969 O O . SER A 1 166 ? 60.555 37.599 51.232 1.00 23.90 174 SER A O 1
ATOM 972 N N . GLY A 1 167 ? 61.766 36.180 49.971 1.00 26.41 175 GLY A N 1
ATOM 973 C CA . GLY A 1 167 ? 62.977 36.972 50.110 1.00 28.81 175 GLY A CA 1
ATOM 974 C C . GLY A 1 167 ? 62.819 38.379 49.570 1.00 26.37 175 GLY A C 1
ATOM 975 O O . GLY A 1 167 ? 63.434 39.317 50.089 1.00 27.86 175 GLY A O 1
ATOM 976 N N . LEU A 1 168 ? 61.955 38.557 48.562 1.00 20.10 176 LEU A N 1
ATOM 977 C CA . LEU A 1 168 ? 61.698 39.893 48.020 1.00 23.69 176 LEU A CA 1
ATOM 978 C C . LEU A 1 168 ? 61.268 40.859 49.113 1.00 28.50 176 LEU A C 1
ATOM 979 O O . LEU A 1 168 ? 61.757 41.994 49.178 1.00 28.31 176 LEU A O 1
ATOM 984 N N . THR A 1 169 ? 60.361 40.415 49.992 1.00 29.73 177 THR A N 1
ATOM 985 C CA . THR A 1 169 ? 59.950 41.218 51.140 1.00 26.67 177 THR A CA 1
ATOM 986 C C . THR A 1 169 ? 61.147 41.769 51.899 1.00 28.97 177 THR A C 1
ATOM 987 O O . THR A 1 169 ? 61.168 42.951 52.268 1.00 33.55 177 THR A O 1
ATOM 991 N N . ARG A 1 170 ? 62.153 40.933 52.141 1.00 29.32 178 ARG A N 1
ATOM 992 C CA . ARG A 1 170 ? 63.296 41.332 52.947 1.00 34.28 178 ARG A CA 1
ATOM 993 C C . ARG A 1 170 ? 64.396 41.986 52.110 1.00 35.96 178 ARG A C 1
ATOM 994 O O . ARG A 1 170 ? 65.516 42.154 52.598 1.00 31.25 178 ARG A O 1
ATOM 1010 N N . PHE A 1 172 ? 64.241 45.085 51.124 1.00 29.51 180 PHE A N 1
ATOM 1011 C CA . PHE A 1 172 ? 64.025 46.520 51.237 1.00 30.24 180 PHE A CA 1
ATOM 1012 C C . PHE A 1 172 ? 64.717 47.113 52.457 1.00 42.87 180 PHE A C 1
ATOM 1013 O O . PHE A 1 172 ? 64.826 46.470 53.503 1.00 32.49 180 PHE A O 1
ATOM 1021 N N . ALA A 1 173 ? 65.182 48.347 52.301 1.00 38.46 181 ALA A N 1
ATOM 1022 C CA . ALA A 1 173 ? 65.791 49.121 53.372 1.00 34.39 181 ALA A CA 1
ATOM 1023 C C . ALA A 1 173 ? 65.222 50.528 53.273 1.00 41.37 181 ALA A C 1
ATOM 1024 O O . ALA A 1 173 ? 65.267 51.144 52.199 1.00 38.54 181 ALA A O 1
ATOM 1026 N N . PRO A 1 174 ? 64.597 51.012 54.356 1.00 36.24 182 PRO A N 1
ATOM 1027 C CA . PRO A 1 174 ? 64.302 50.265 55.585 1.00 40.05 182 PRO A CA 1
ATOM 1028 C C . PRO A 1 174 ? 63.267 49.165 55.344 1.00 43.96 182 PRO A C 1
ATOM 1029 O O . PRO A 1 174 ? 62.684 49.128 54.256 1.00 31.57 182 PRO A O 1
ATOM 1033 N N . ALA A 1 175 ? 63.053 48.288 56.325 1.00 30.50 183 ALA A N 1
ATOM 1034 C CA . ALA A 1 175 ? 62.132 47.176 56.128 1.00 34.01 183 ALA A CA 1
ATOM 1035 C C . ALA A 1 175 ? 60.722 47.691 55.858 1.00 40.19 183 ALA A C 1
ATOM 1036 O O . ALA A 1 175 ? 60.333 48.767 56.315 1.00 32.07 183 ALA A O 1
ATOM 1038 N N . LEU A 1 176 ? 59.956 46.920 55.090 1.00 31.88 184 LEU A N 1
ATOM 1039 C CA . LEU A 1 176 ? 58.555 47.261 54.889 1.00 26.98 184 LEU A CA 1
ATOM 1040 C C . LEU A 1 176 ? 57.816 47.202 56.222 1.00 33.54 184 LEU A C 1
ATOM 1041 O O . LEU A 1 176 ? 58.120 46.344 57.062 1.00 28.73 184 LEU A O 1
ATOM 1046 N N . PRO A 1 177 ? 56.860 48.094 56.456 1.00 33.56 185 PRO A N 1
ATOM 1047 C CA . PRO A 1 177 ? 55.989 47.933 57.621 1.00 37.72 185 PRO A CA 1
ATOM 1048 C C . PRO A 1 177 ? 55.135 46.687 57.475 1.00 37.99 185 PRO A C 1
ATOM 1049 O O . PRO A 1 177 ? 54.965 46.133 56.386 1.00 36.74 185 PRO A O 1
ATOM 1053 N N . SER A 1 178 ? 54.569 46.267 58.603 1.00 31.84 186 SER A N 1
ATOM 1054 C CA . SER A 1 178 ? 53.808 45.027 58.664 1.00 33.66 186 SER A CA 1
ATOM 1055 C C . SER A 1 178 ? 52.512 45.092 57.872 1.00 29.64 186 SER A C 1
ATOM 1056 O O . SER A 1 178 ? 51.949 44.043 57.542 1.00 40.17 186 SER A O 1
ATOM 1059 N N . ASP A 1 179 ? 52.014 46.285 57.561 1.00 29.35 187 ASP A N 1
ATOM 1060 C CA . ASP A 1 179 ? 50.763 46.406 56.826 1.00 37.97 187 ASP A CA 1
ATOM 1061 C C . ASP A 1 179 ? 50.972 46.597 55.323 1.00 32.65 187 ASP A C 1
ATOM 1062 O O . ASP A 1 179 ? 50.039 47.015 54.636 1.00 32.92 187 ASP A O 1
ATOM 1067 N N . LEU A 1 180 ? 52.168 46.306 54.799 1.00 29.68 188 LEU A N 1
ATOM 1068 C CA . LEU A 1 180 ? 52.439 46.431 53.366 1.00 36.01 188 LEU A CA 1
ATOM 1069 C C . LEU A 1 180 ? 53.158 45.192 52.853 1.00 29.88 188 LEU A C 1
ATOM 1070 O O . LEU A 1 180 ? 54.104 44.713 53.489 1.00 27.42 188 LEU A O 1
ATOM 1075 N N . LEU A 1 181 ? 52.715 44.680 51.699 1.00 26.36 189 LEU A N 1
ATOM 1076 C CA . LEU A 1 181 ? 53.433 43.630 50.988 1.00 28.18 189 LEU A CA 1
ATOM 1077 C C . LEU A 1 181 ? 53.815 44.142 49.604 1.00 23.86 189 LEU A C 1
ATOM 1078 O O . LEU A 1 181 ? 53.066 44.909 48.994 1.00 26.10 189 LEU A O 1
ATOM 1083 N N . VAL A 1 182 ? 54.962 43.694 49.101 1.00 20.93 190 VAL A N 1
ATOM 1084 C CA . VAL A 1 182 ? 55.403 44.017 47.743 1.00 23.71 190 VAL A CA 1
ATOM 1085 C C . VAL A 1 182 ? 55.569 42.718 46.965 1.00 28.89 190 VAL A C 1
ATOM 1086 O O . VAL A 1 182 ? 56.123 41.741 47.484 1.00 18.26 190 VAL A O 1
ATOM 1090 N N . ASN A 1 183 ? 55.066 42.702 45.726 1.00 21.78 191 ASN A N 1
ATOM 1091 C CA . ASN A 1 183 ? 55.248 41.583 44.814 1.00 30.03 191 ASN A CA 1
ATOM 1092 C C . ASN A 1 183 ? 55.720 42.142 43.479 1.00 25.80 191 ASN A C 1
ATOM 1093 O O . ASN A 1 183 ? 55.294 43.226 43.079 1.00 24.66 191 ASN A O 1
ATOM 1098 N N . VAL A 1 184 ? 56.615 41.426 42.807 1.00 25.83 192 VAL A N 1
ATOM 1099 C CA . VAL A 1 184 ? 57.112 41.826 41.492 1.00 21.03 192 VAL A CA 1
ATOM 1100 C C . VAL A 1 184 ? 57.118 40.606 40.586 1.00 27.37 192 VAL A C 1
ATOM 1101 O O . VAL A 1 184 ? 57.534 39.522 41.001 1.00 21.81 192 VAL A O 1
ATOM 1105 N N . TYR A 1 185 ? 56.669 40.775 39.344 1.00 25.88 193 TYR A N 1
ATOM 1106 C CA . TYR A 1 185 ? 56.745 39.655 38.412 1.00 25.38 193 TYR A CA 1
ATOM 1107 C C . TYR A 1 185 ? 56.716 40.205 36.991 1.00 24.73 193 TYR A C 1
ATOM 1108 O O . TYR A 1 185 ? 56.617 41.415 36.780 1.00 22.03 193 TYR A O 1
ATOM 1117 N N . ILE A 1 186 ? 56.839 39.299 36.019 1.00 21.56 194 ILE A N 1
ATOM 1118 C CA . ILE A 1 186 ? 56.757 39.628 34.602 1.00 22.98 194 ILE A CA 1
ATOM 1119 C C . ILE A 1 186 ? 55.420 39.115 34.100 1.00 22.59 194 ILE A C 1
ATOM 1120 O O . ILE A 1 186 ? 55.065 37.955 34.339 1.00 24.90 194 ILE A O 1
ATOM 1125 N N . ASN A 1 187 ? 54.735 39.976 33.356 1.00 23.71 195 ASN A N 1
ATOM 1126 C CA . ASN A 1 187 ? 53.475 39.662 32.710 1.00 23.31 195 ASN A CA 1
ATOM 1127 C C . ASN A 1 187 ? 53.765 39.895 31.233 1.00 24.76 195 ASN A C 1
ATOM 1128 O O . ASN A 1 187 ? 53.805 41.043 30.783 1.00 24.48 195 ASN A O 1
ATOM 1133 N N . LEU A 1 188 ? 54.000 38.808 30.500 1.00 31.69 196 LEU A N 1
ATOM 1134 C CA . LEU A 1 188 ? 54.344 38.863 29.076 1.00 31.81 196 LEU A CA 1
ATOM 1135 C C . LEU A 1 188 ? 55.398 39.972 29.128 1.00 27.30 196 LEU A C 1
ATOM 1136 O O . LEU A 1 188 ? 56.367 39.877 29.881 1.00 26.75 196 LEU A O 1
ATOM 1141 N N . ASN A 1 189 ? 55.274 40.967 28.269 1.00 28.57 197 ASN A N 1
ATOM 1142 C CA . ASN A 1 189 ? 56.228 41.952 28.138 1.00 29.10 197 ASN A CA 1
ATOM 1143 C C . ASN A 1 189 ? 56.335 43.033 29.181 1.00 33.20 197 ASN A C 1
ATOM 1144 O O . ASN A 1 189 ? 56.994 43.912 28.954 1.00 28.53 197 ASN A O 1
ATOM 1149 N N . LYS A 1 190 ? 55.674 42.906 30.277 1.00 25.89 198 LYS A N 1
ATOM 1150 C CA . LYS A 1 190 ? 55.624 43.984 31.250 1.00 32.35 198 LYS A CA 1
ATOM 1151 C C . LYS A 1 190 ? 56.303 43.584 32.555 1.00 30.35 198 LYS A C 1
ATOM 1152 O 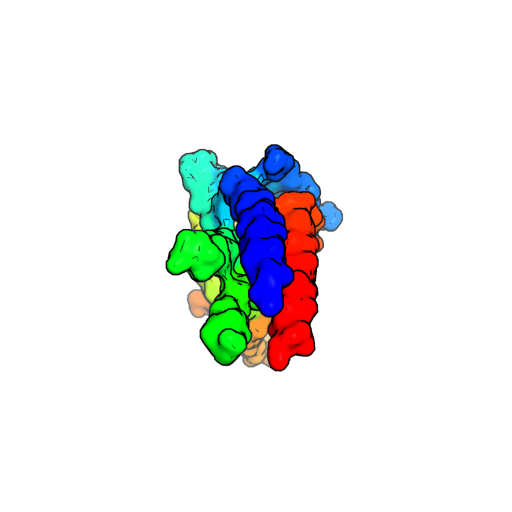O . LYS A 1 190 ? 56.148 42.459 33.038 1.00 24.28 198 LYS A O 1
ATOM 1158 N N . LEU A 1 191 ? 57.055 44.520 33.114 1.00 26.44 199 LEU A N 1
ATOM 1159 C CA . LEU A 1 191 ? 57.519 44.424 34.487 1.00 27.39 199 LEU A CA 1
ATOM 1160 C C . LEU A 1 191 ? 56.420 44.986 35.379 1.00 27.43 199 LEU A C 1
ATOM 1161 O O . LEU A 1 191 ? 55.965 46.117 35.168 1.00 30.27 199 LEU A O 1
ATOM 1166 N N . CYS A 1 192 ? 55.948 44.181 36.329 1.00 22.31 200 CYS A N 1
ATOM 1167 C CA . CYS A 1 192 ? 54.779 44.521 37.131 1.00 24.18 200 CYS A CA 1
ATOM 1168 C C . CYS A 1 192 ? 55.159 44.568 38.600 1.00 25.91 200 CYS A C 1
ATOM 1169 O O . CYS A 1 192 ? 55.735 43.609 39.128 1.00 26.49 200 CYS A O 1
ATOM 1172 N N . LEU A 1 193 ? 54.803 45.672 39.241 1.00 28.33 201 LEU A N 1
ATOM 1173 C CA . LEU A 1 193 ? 55.007 45.915 40.659 1.00 24.26 201 LEU A CA 1
ATOM 1174 C C . LEU A 1 193 ? 53.635 46.037 41.310 1.00 30.30 201 LEU A C 1
ATOM 1175 O O . LEU A 1 193 ? 52.803 46.836 40.865 1.00 29.53 201 LEU A O 1
ATOM 1180 N N . THR A 1 194 ? 53.391 45.230 42.335 1.00 22.20 202 THR A N 1
ATOM 1181 C CA . THR A 1 194 ? 52.145 45.256 43.093 1.00 28.00 202 THR A CA 1
ATOM 1182 C C . THR A 1 194 ? 52.463 45.573 44.547 1.00 29.58 202 THR A C 1
ATOM 1183 O O . THR A 1 194 ? 53.404 45.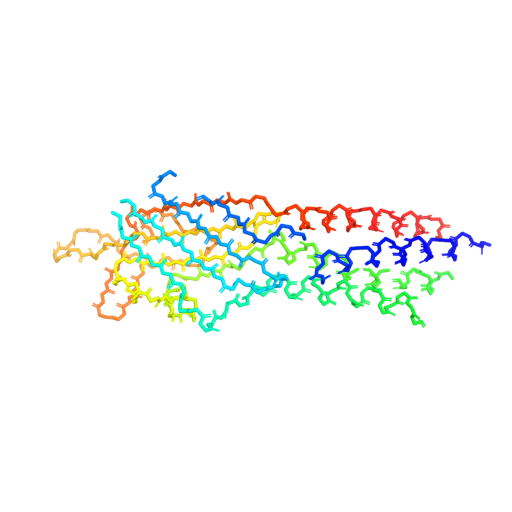011 45.117 1.00 26.02 202 THR A O 1
ATOM 1187 N N . VAL A 1 195 ? 51.710 46.501 45.130 1.00 32.73 203 VAL A N 1
ATOM 1188 C CA . VAL A 1 195 ? 51.816 46.844 46.543 1.00 28.57 203 VAL A CA 1
ATOM 1189 C C . VAL A 1 195 ? 50.458 46.583 47.175 1.00 35.31 203 VAL A C 1
ATOM 1190 O O . VAL A 1 195 ? 49.438 47.116 46.716 1.00 33.88 203 VAL A O 1
ATOM 1194 N N . TYR A 1 196 ? 50.448 45.750 48.210 1.00 26.95 204 TYR A N 1
ATOM 1195 C CA . TYR A 1 196 ? 49.250 45.409 48.959 1.00 26.56 204 TYR A CA 1
ATOM 1196 C C . TYR A 1 196 ? 49.232 46.167 50.275 1.00 31.04 204 TYR A C 1
ATOM 1197 O O . TYR A 1 196 ? 50.188 46.088 51.060 1.00 31.38 204 TYR A O 1
ATOM 1206 N N . GLN A 1 197 ? 48.133 46.862 50.526 1.00 32.13 205 GLN A N 1
ATOM 1207 C CA . GLN A 1 197 ? 47.870 47.468 51.824 1.00 35.40 205 GLN A CA 1
ATOM 1208 C C . GLN A 1 197 ? 46.963 46.517 52.595 1.00 29.67 205 GLN A C 1
ATOM 1209 O O . GLN A 1 197 ? 45.944 46.060 52.060 1.00 28.89 205 GLN A O 1
ATOM 1215 N N . LEU A 1 198 ? 47.339 46.231 53.845 1.00 30.00 206 LEU A N 1
ATOM 1216 C CA . LEU A 1 198 ? 46.688 45.251 54.703 1.00 36.09 206 LEU A CA 1
ATOM 1217 C C . LEU A 1 198 ? 46.031 45.919 55.906 1.00 39.42 206 LEU A C 1
ATOM 1218 O O . LEU A 1 198 ? 46.421 47.001 56.353 1.00 33.00 206 LEU A O 1
ATOM 1223 N N . HIS A 1 199 ? 45.052 45.217 56.458 1.00 36.86 207 HIS A N 1
ATOM 1224 C CA . HIS A 1 199 ? 44.283 45.712 57.590 1.00 38.15 207 HIS A CA 1
ATOM 1225 C C . HIS A 1 199 ? 43.936 44.508 58.454 1.00 37.67 207 HIS A C 1
ATOM 1226 O O . HIS A 1 199 ? 43.409 43.514 57.946 1.00 36.82 207 HIS A O 1
ATOM 1233 N N . ALA A 1 200 ? 44.261 44.572 59.742 1.00 33.92 208 ALA A N 1
ATOM 1234 C CA . ALA A 1 200 ? 43.951 43.462 60.632 1.00 39.24 208 ALA A CA 1
ATOM 1235 C C . ALA A 1 200 ? 42.449 43.394 60.898 1.00 36.79 208 ALA A C 1
ATOM 1236 O O . ALA A 1 200 ? 41.745 44.403 60.854 1.00 34.24 208 ALA A O 1
ATOM 1238 N N . LEU A 1 201 ? 41.955 42.184 61.155 1.00 46.66 209 LEU A N 1
ATOM 1239 C CA . LEU A 1 201 ? 40.556 42.018 61.543 1.00 49.70 209 LEU A CA 1
ATOM 1240 C C . LEU A 1 201 ? 40.339 42.524 62.968 1.00 53.75 209 LEU A C 1
ATOM 1241 O O . LEU A 1 201 ? 41.085 42.172 63.886 1.00 41.35 209 LEU A O 1
ATOM 1246 N N . GLN A 1 202 ? 39.303 43.337 63.149 1.00 58.57 210 GLN A N 1
ATOM 1247 C CA . GLN A 1 202 ? 39.073 44.019 64.415 1.00 64.77 210 GLN A CA 1
ATOM 1248 C C . GLN A 1 202 ? 38.611 43.031 65.489 1.00 64.73 210 GLN A C 1
ATOM 1249 O O . GLN A 1 202 ? 38.150 41.932 65.178 1.00 60.17 210 GLN A O 1
ATOM 1255 N N . PRO A 1 203 ? 38.739 43.391 66.768 1.00 66.37 211 PRO A N 1
ATOM 1256 C CA . PRO A 1 203 ? 38.179 42.533 67.817 1.00 57.64 211 PRO A CA 1
ATOM 1257 C C . PRO A 1 203 ? 36.660 42.506 67.733 1.00 51.16 211 PRO A C 1
ATOM 1258 O O . PRO A 1 203 ? 36.024 43.454 67.265 1.00 52.83 211 PRO A O 1
ATOM 1262 N N . ASN A 1 204 ? 36.087 41.377 68.157 1.00 52.67 212 ASN A N 1
ATOM 1263 C CA . ASN A 1 204 ? 34.637 41.155 68.134 1.00 52.61 212 ASN A CA 1
ATOM 1264 C C . ASN A 1 204 ? 34.060 41.329 66.733 1.00 46.24 212 ASN A C 1
ATOM 1265 O O . ASN A 1 204 ? 32.890 41.691 66.569 1.00 41.03 212 ASN A O 1
ATOM 1270 N N . SER A 1 205 ? 34.879 41.049 65.722 1.00 48.88 213 SER A N 1
ATOM 1271 C CA . SER A 1 205 ? 34.474 41.239 64.337 1.00 48.12 213 SER A CA 1
ATOM 1272 C C . SER A 1 205 ? 33.260 40.386 63.983 1.00 44.86 213 SER A C 1
ATOM 1273 O O . SER A 1 205 ? 33.128 39.237 64.417 1.00 53.50 213 SER A O 1
ATOM 1276 N N . THR A 1 206 ? 32.380 40.965 63.179 1.00 40.67 214 THR A N 1
ATOM 1277 C CA . THR A 1 206 ? 31.260 40.278 62.554 1.00 50.91 214 THR A CA 1
ATOM 1278 C C . THR A 1 206 ? 31.643 39.639 61.215 1.00 50.66 214 THR A C 1
ATOM 1279 O O . THR A 1 206 ? 30.900 38.789 60.706 1.00 48.77 214 THR A O 1
ATOM 1283 N N . LYS A 1 207 ? 32.816 39.970 60.674 1.00 53.08 215 LYS A N 1
ATOM 1284 C CA . LYS A 1 207 ? 33.249 39.453 59.380 1.00 47.68 215 LYS A CA 1
ATOM 1285 C C . LYS A 1 207 ? 33.498 37.946 59.426 1.00 38.91 215 LYS A C 1
ATOM 1286 O O . LYS A 1 207 ? 33.958 37.393 60.430 1.00 39.97 215 LYS A O 1
ATOM 1292 N N . ASN A 1 208 ? 33.182 37.280 58.320 1.00 36.35 216 ASN A N 1
ATOM 1293 C CA . ASN A 1 208 ? 33.590 35.898 58.133 1.00 36.76 216 ASN A CA 1
ATOM 1294 C C . ASN A 1 208 ? 35.014 35.862 57.591 1.00 41.53 216 ASN A C 1
ATOM 1295 O O . ASN A 1 208 ? 35.383 36.648 56.714 1.00 42.97 216 ASN A O 1
ATOM 1300 N N . PHE A 1 209 ? 35.825 34.970 58.132 1.00 34.48 217 PHE A N 1
ATOM 1301 C CA . PHE A 1 209 ? 37.204 34.821 57.686 1.00 33.52 217 PHE A CA 1
ATOM 1302 C C . PHE A 1 209 ? 37.308 33.534 56.886 1.00 37.03 217 PHE A C 1
ATOM 1303 O O . PHE A 1 209 ? 37.168 32.441 57.442 1.00 45.58 217 PHE A O 1
ATOM 1311 N N . ARG A 1 210 ? 37.572 33.662 55.590 1.00 41.14 218 ARG A N 1
ATOM 1312 C CA . ARG A 1 210 ? 37.987 32.520 54.786 1.00 41.26 218 ARG A CA 1
ATOM 1313 C C . ARG A 1 210 ? 39.320 32.817 54.134 1.00 34.77 218 ARG A C 1
ATOM 1314 O O . ARG A 1 210 ? 39.425 33.792 53.364 1.00 33.01 218 ARG A O 1
ATOM 1322 N N . PRO A 1 211 ? 40.336 32.000 54.380 1.00 31.06 219 PRO A N 1
ATOM 1323 C CA . PRO A 1 211 ? 41.671 32.297 53.855 1.00 30.00 219 PRO A CA 1
ATOM 1324 C C . PRO A 1 211 ? 41.673 32.258 52.334 1.00 42.50 219 PRO A C 1
ATOM 1325 O O . PRO A 1 211 ? 41.134 31.335 51.716 1.00 34.77 219 PRO A O 1
ATOM 1329 N N . ALA A 1 212 ? 42.255 33.290 51.736 1.00 30.68 220 ALA A N 1
ATOM 1330 C CA . ALA A 1 212 ? 42.464 33.277 50.298 1.00 27.48 220 ALA A CA 1
ATOM 1331 C C . ALA A 1 212 ? 43.372 32.112 49.910 1.00 27.38 220 ALA A C 1
ATOM 1332 O O . ALA A 1 212 ? 44.157 31.599 50.711 1.00 32.26 220 ALA A O 1
ATOM 1334 N N . GLY A 1 213 ? 43.242 31.671 48.669 1.00 35.94 221 GLY A N 1
ATOM 1335 C CA . GLY A 1 213 ? 44.159 30.706 48.100 1.00 32.21 221 GLY A CA 1
ATOM 1336 C C . GLY A 1 213 ? 45.311 31.405 47.411 1.00 34.70 221 GLY A C 1
ATOM 1337 O O . GLY A 1 213 ? 45.767 32.470 47.839 1.00 29.35 221 GLY A O 1
ATOM 1338 N N . GLY A 1 214 ? 45.777 30.807 46.320 1.00 27.16 222 GLY A N 1
ATOM 1339 C CA . GLY A 1 214 ? 46.822 31.409 45.511 1.00 28.75 222 GLY A CA 1
ATOM 1340 C C . GLY A 1 214 ? 46.237 32.273 44.407 1.00 30.29 222 GLY A C 1
ATOM 1341 O O . GLY A 1 214 ? 45.114 32.061 43.952 1.00 32.61 222 GLY A O 1
ATOM 1342 N N . ALA A 1 215 ? 47.012 33.267 43.984 1.00 30.37 223 ALA A N 1
ATOM 1343 C CA . ALA A 1 215 ? 46.576 34.154 42.916 1.00 33.79 223 ALA A CA 1
ATOM 1344 C C . ALA A 1 215 ? 47.791 34.844 42.329 1.00 35.91 223 ALA A C 1
ATOM 1345 O O . ALA A 1 215 ? 48.799 35.027 43.009 1.00 29.09 223 ALA A O 1
ATOM 1347 N N . VAL A 1 216 ? 47.676 35.239 41.058 1.00 27.38 224 VAL A N 1
ATOM 1348 C CA . VAL A 1 216 ? 48.676 36.125 40.479 1.00 31.61 224 VAL A CA 1
ATOM 1349 C C . VAL A 1 216 ? 48.542 37.515 41.069 1.00 34.01 224 VAL A C 1
ATOM 1350 O O . VAL A 1 216 ? 49.538 38.171 41.399 1.00 31.32 224 VAL A O 1
ATOM 1354 N N . LEU A 1 217 ? 47.307 37.990 41.199 1.00 26.89 225 LEU A N 1
ATOM 1355 C CA . LEU A 1 217 ? 47.013 39.285 41.797 1.00 30.67 225 LEU A CA 1
ATOM 1356 C C . LEU A 1 217 ? 45.842 39.084 42.748 1.00 33.93 225 LEU A C 1
ATOM 1357 O O . LEU A 1 217 ? 44.802 38.561 42.343 1.00 27.25 225 LEU A O 1
ATOM 1362 N N . HIS A 1 218 ? 46.007 39.463 44.011 1.00 30.90 226 HIS A N 1
ATOM 1363 C CA . HIS A 1 218 ? 44.940 39.287 44.983 1.00 20.39 226 HIS A CA 1
ATOM 1364 C C . HIS A 1 218 ? 44.045 40.518 44.986 1.00 31.98 226 HIS A C 1
ATOM 1365 O O . HIS A 1 218 ? 44.506 41.634 44.740 1.00 33.47 226 HIS A O 1
ATOM 1372 N N . SER A 1 219 ? 42.757 40.304 45.232 1.00 37.04 227 SER A N 1
ATOM 1373 C CA . SER A 1 219 ? 41.821 41.420 45.213 1.00 37.32 227 SER A CA 1
ATOM 1374 C C . SER A 1 219 ? 41.601 41.960 46.615 1.00 34.46 227 SER A C 1
ATOM 1375 O O . SER A 1 219 ? 41.806 41.243 47.607 1.00 30.48 227 SER A O 1
ATOM 1378 N N . PRO A 1 220 ? 41.204 43.232 46.731 1.00 34.09 228 PRO A N 1
ATOM 1379 C CA . PRO A 1 220 ? 40.834 43.765 48.043 1.00 35.99 228 PRO A CA 1
ATOM 1380 C C . PRO A 1 220 ? 39.760 42.893 48.677 1.00 39.14 228 PRO A C 1
ATOM 1381 O O . PRO A 1 220 ? 38.930 42.294 47.989 1.00 34.66 228 PRO A O 1
ATOM 1385 N N . GLY A 1 221 ? 39.825 42.771 49.996 1.00 33.38 229 GLY A N 1
ATOM 1386 C CA . GLY A 1 221 ? 38.986 41.832 50.697 1.00 31.95 229 GLY A CA 1
ATOM 1387 C C . GLY A 1 221 ? 39.569 40.441 50.837 1.00 36.54 229 GLY A C 1
ATOM 1388 O O . GLY A 1 221 ? 39.031 39.648 51.615 1.00 32.82 229 GLY A O 1
ATOM 1389 N N . ALA A 1 222 ? 40.644 40.112 50.111 1.00 30.27 230 ALA A N 1
ATOM 1390 C CA . ALA A 1 222 ? 41.313 38.836 50.337 1.00 26.54 230 ALA A CA 1
ATOM 1391 C C . ALA A 1 222 ? 41.825 38.777 51.770 1.00 24.31 230 ALA A C 1
ATOM 1392 O O . ALA A 1 222 ? 42.282 39.782 52.316 1.00 28.54 230 ALA A O 1
ATOM 1402 N N . PHE A 1 224 ? 44.013 36.448 55.004 1.00 20.68 232 PHE A N 1
ATOM 1403 C CA . PHE A 1 224 ? 44.981 35.401 55.284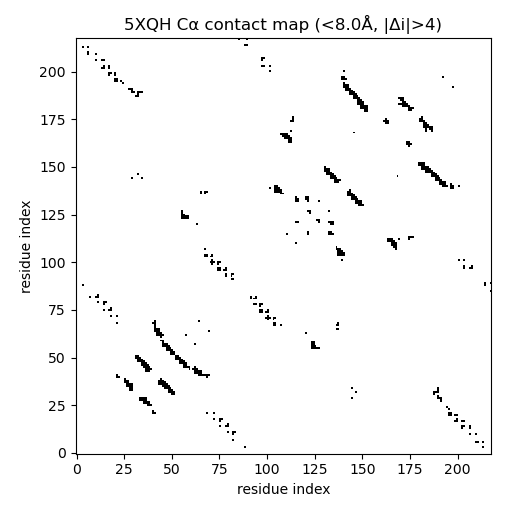 1.00 23.39 232 PHE A CA 1
ATOM 1404 C C . PHE A 1 224 ? 45.458 35.507 56.722 1.00 22.92 232 PHE A C 1
ATOM 1405 O O . PHE A 1 224 ? 45.389 36.565 57.346 1.00 26.89 232 PHE A O 1
ATOM 1413 N N . GLU A 1 225 ? 45.943 34.384 57.230 1.00 24.43 233 GLU A N 1
ATOM 1414 C CA . GLU A 1 225 ? 46.539 34.322 58.554 1.00 26.36 233 GLU A CA 1
ATOM 1415 C C . GLU A 1 225 ? 48.032 34.610 58.464 1.00 29.16 233 GLU A C 1
ATOM 1416 O O . GLU A 1 225 ? 48.721 34.100 57.574 1.00 29.85 233 GLU A O 1
ATOM 1422 N N . TRP A 1 226 ? 48.523 35.447 59.377 1.00 28.70 234 TRP A N 1
ATOM 1423 C CA . TRP A 1 226 ? 49.952 35.756 59.463 1.00 30.50 234 TRP A CA 1
ATOM 1424 C C . TRP A 1 226 ? 50.314 35.883 60.938 1.00 27.38 234 TRP A C 1
ATOM 1425 O O . TRP A 1 226 ? 49.954 36.867 61.595 1.00 29.15 234 TRP A O 1
ATOM 1436 N N . GLY A 1 227 ? 51.013 34.883 61.451 1.00 30.49 235 GLY A N 1
ATOM 1437 C CA . GLY A 1 227 ? 51.426 34.928 62.843 1.00 34.99 235 GLY A CA 1
ATOM 1438 C C . GLY A 1 227 ? 50.207 34.844 63.734 1.00 33.14 235 GLY A C 1
ATOM 1439 O O . GLY A 1 227 ? 49.346 33.975 63.574 1.00 36.26 235 GLY A O 1
ATOM 1440 N N . SER A 1 228 ? 50.106 35.772 64.666 1.00 43.12 236 SER A N 1
ATOM 1441 C CA . SER A 1 228 ? 48.956 35.806 65.552 1.00 51.59 236 SER A CA 1
ATOM 1442 C C . SER A 1 228 ? 47.836 36.669 65.001 1.00 48.65 236 SER A C 1
ATOM 1443 O O . SER A 1 228 ? 46.861 36.926 65.712 1.00 39.21 236 SER A O 1
ATOM 1446 N N . GLN A 1 229 ? 47.948 37.124 63.755 1.00 34.72 237 GLN A N 1
ATOM 1447 C CA . GLN A 1 229 ? 46.976 38.056 63.215 1.00 29.65 237 GLN A CA 1
ATOM 1448 C C . GLN A 1 229 ? 46.206 37.422 62.065 1.00 36.31 237 GLN A C 1
ATOM 1449 O O . GLN A 1 229 ? 46.674 36.491 61.397 1.00 28.60 237 GLN A O 1
ATOM 1455 N N . ARG A 1 230 ? 45.006 37.934 61.848 1.00 30.60 238 ARG A N 1
ATOM 1456 C CA . ARG A 1 230 ? 44.269 37.656 60.629 1.00 26.78 238 ARG A CA 1
ATOM 1457 C C . ARG A 1 230 ? 44.119 38.979 59.905 1.00 29.31 238 ARG A C 1
ATOM 1458 O O . ARG A 1 230 ? 43.659 39.958 60.490 1.00 27.85 238 ARG A O 1
ATOM 1466 N N . LEU A 1 231 ? 44.570 39.021 58.659 1.00 23.34 239 LEU A N 1
ATOM 1467 C CA . LEU A 1 231 ? 44.698 40.260 57.910 1.00 27.27 239 LEU A CA 1
ATOM 1468 C C . LEU A 1 231 ? 43.838 40.201 56.658 1.00 29.16 239 LEU A C 1
ATOM 1469 O O . LEU A 1 231 ? 43.632 39.136 56.072 1.00 31.83 239 LEU A O 1
ATOM 1474 N N . GLU A 1 232 ? 43.366 41.364 56.242 1.00 28.85 240 GLU A N 1
ATOM 1475 C CA . GLU A 1 232 ? 42.613 41.531 55.010 1.00 32.78 240 GLU A CA 1
ATOM 1476 C C . GLU A 1 232 ? 43.344 42.520 54.113 1.00 29.73 240 GLU A C 1
ATOM 1477 O O . GLU A 1 232 ? 43.886 43.522 54.593 1.00 31.90 240 GLU A O 1
ATOM 1483 N N . VAL A 1 233 ? 43.373 42.226 52.813 1.00 28.53 241 VAL A N 1
ATOM 1484 C CA . VAL A 1 233 ? 43.882 43.183 51.838 1.00 27.38 241 VAL A CA 1
ATOM 1485 C C . VAL A 1 233 ? 42.900 44.346 51.765 1.00 31.15 241 VAL A C 1
ATOM 1486 O O . VAL A 1 233 ? 41.769 44.190 51.297 1.00 31.82 241 VAL A O 1
ATOM 1490 N N . SER A 1 234 ? 43.339 45.520 52.215 1.00 29.15 242 SER A N 1
ATOM 1491 C CA . SER A 1 234 ? 42.495 46.696 52.095 1.00 36.05 242 SER A CA 1
ATOM 1492 C C . SER A 1 234 ? 42.656 47.349 50.732 1.00 48.85 242 SER A C 1
ATOM 1493 O O . SER A 1 234 ? 41.665 47.796 50.141 1.00 44.47 242 SER A O 1
ATOM 1496 N N . HIS A 1 235 ? 43.881 47.409 50.203 1.00 35.68 243 HIS A N 1
ATOM 1497 C CA . HIS A 1 235 ? 44.057 48.086 48.920 1.00 43.63 243 HIS A CA 1
ATOM 1498 C C . HIS A 1 235 ? 45.101 47.373 48.072 1.00 40.98 243 HIS A C 1
ATOM 1499 O O . HIS A 1 235 ? 46.025 46.744 48.593 1.00 38.00 243 HIS A O 1
ATOM 1506 N N . VAL A 1 236 ? 44.946 47.486 46.752 1.00 36.71 244 VAL A N 1
ATOM 1507 C CA . VAL A 1 236 ? 45.862 46.888 45.787 1.00 33.87 244 VAL A CA 1
ATOM 1508 C C . VAL A 1 236 ? 46.296 47.980 44.820 1.00 44.29 244 VAL A C 1
ATOM 1509 O O . VAL A 1 236 ? 45.455 48.570 44.132 1.00 41.62 244 VAL A O 1
ATOM 1513 N N . HIS A 1 237 ? 47.599 48.256 44.777 1.00 41.43 245 HIS A N 1
ATOM 1514 C CA . HIS A 1 237 ? 48.186 49.247 43.875 1.00 41.09 245 HIS A CA 1
ATOM 1515 C C . HIS A 1 237 ? 49.098 48.514 42.902 1.00 42.51 245 HIS A C 1
ATOM 1516 O O . HIS A 1 237 ? 50.112 47.950 43.315 1.00 40.42 245 HIS A O 1
ATOM 1523 N N . LYS A 1 238 ? 48.764 48.536 41.616 1.00 40.79 246 LYS A N 1
ATOM 1524 C CA . LYS A 1 238 ? 49.508 47.794 40.604 1.00 33.59 246 LYS A CA 1
ATOM 1525 C C . LYS A 1 238 ? 50.002 48.756 39.532 1.00 43.90 246 LYS A C 1
ATOM 1526 O O . LYS A 1 238 ? 49.197 49.445 38.897 1.00 35.66 246 LYS A O 1
ATOM 1528 N N . VAL A 1 239 ? 51.320 48.808 39.336 1.00 35.45 247 VAL A N 1
ATOM 1529 C CA . VAL A 1 239 ? 51.920 49.608 38.274 1.00 36.72 247 VAL A CA 1
ATOM 1530 C C . VAL A 1 239 ? 52.783 48.702 37.407 1.00 39.10 247 VAL A C 1
ATOM 1531 O O . VAL A 1 239 ? 53.377 47.737 37.891 1.00 31.67 247 VAL A O 1
ATOM 1535 N N . GLU A 1 240 ? 52.857 49.019 36.114 1.00 33.99 248 GLU A N 1
ATOM 1536 C CA . GLU A 1 240 ? 53.569 48.158 35.179 1.00 37.16 248 GLU A CA 1
ATOM 1537 C C . GLU A 1 240 ? 54.223 48.996 34.086 1.00 43.03 248 GLU A C 1
ATOM 1538 O O . GLU A 1 240 ? 53.768 50.102 33.780 1.00 38.09 248 GLU A O 1
ATOM 1544 N N . CYS A 1 241 ? 55.300 48.458 33.497 1.00 35.83 249 CYS A N 1
ATOM 1545 C CA . CYS A 1 241 ? 55.983 49.124 32.388 1.00 32.34 249 CYS A CA 1
ATOM 1546 C C . CYS A 1 241 ? 56.430 48.096 31.361 1.00 38.23 249 CYS A C 1
ATOM 1547 O O . CYS A 1 241 ? 56.905 47.018 31.724 1.00 30.38 249 CYS A O 1
ATOM 1550 N N . VAL A 1 242 ? 56.305 48.447 30.079 1.00 33.82 250 VAL A N 1
ATOM 1551 C CA . VAL A 1 242 ? 56.722 47.547 29.008 1.00 29.27 250 VAL A CA 1
ATOM 1552 C C . VAL A 1 242 ? 58.244 47.469 28.988 1.00 24.92 250 VAL A C 1
ATOM 1553 O O . VAL A 1 242 ? 58.933 48.482 29.142 1.00 34.56 250 VAL A O 1
ATOM 1557 N N . ILE A 1 243 ? 58.781 46.258 28.854 1.00 29.37 251 ILE A N 1
ATOM 1558 C CA . ILE A 1 243 ? 60.221 46.056 28.700 1.00 23.30 251 ILE A CA 1
ATOM 1559 C C . ILE A 1 243 ? 60.481 45.779 27.226 1.00 25.96 251 ILE A C 1
ATOM 1560 O O . ILE A 1 243 ? 60.181 44.665 26.752 1.00 25.08 251 ILE A O 1
ATOM 1565 N N . PRO A 1 244 ? 61.019 46.735 26.455 1.00 32.23 252 PRO A N 1
ATOM 1566 C CA . PRO A 1 244 ? 61.142 46.535 24.998 1.00 26.80 252 PRO A CA 1
ATOM 1567 C C . PRO A 1 244 ? 61.880 45.270 24.609 1.00 23.22 252 PRO A C 1
ATOM 1568 O O . PRO A 1 244 ? 61.431 44.568 23.697 1.00 32.96 252 PRO A O 1
ATOM 1572 N N . TRP A 1 245 ? 62.995 44.942 25.259 1.00 26.11 253 TRP A N 1
ATOM 1573 C CA . TRP A 1 245 ? 63.731 43.766 24.809 1.00 34.29 253 TRP A CA 1
ATOM 1574 C C . TRP A 1 245 ? 62.974 42.473 25.105 1.00 32.15 253 TRP A C 1
ATOM 1575 O O . TRP A 1 245 ? 63.168 41.476 24.393 1.00 27.22 253 TRP A O 1
ATOM 1586 N N . LEU A 1 246 ? 62.072 42.481 26.102 1.00 32.40 254 LEU A N 1
ATOM 1587 C CA . LEU A 1 246 ? 61.220 41.316 26.336 1.00 27.17 254 LEU A CA 1
ATOM 1588 C C . LEU A 1 246 ? 60.199 41.165 25.223 1.00 25.83 254 LEU A C 1
ATOM 1589 O O . LEU A 1 246 ? 59.955 40.053 24.733 1.00 30.39 254 LEU A O 1
ATOM 1594 N N . ASN A 1 247 ? 59.605 42.279 24.802 1.00 25.41 255 ASN A N 1
ATOM 1595 C CA . ASN A 1 247 ? 58.712 42.245 23.654 1.00 30.16 255 ASN A CA 1
ATOM 1596 C C . ASN A 1 247 ? 59.431 41.732 22.410 1.00 26.52 255 ASN A C 1
ATOM 1597 O O . ASN A 1 247 ? 58.881 40.921 21.642 1.00 26.00 255 ASN A O 1
ATOM 1602 N N . ASP A 1 248 ? 60.666 42.189 22.198 1.00 27.56 256 ASP A N 1
ATOM 1603 C CA . ASP A 1 248 ? 61.447 41.700 21.066 1.00 25.84 256 ASP A CA 1
ATOM 1604 C C . ASP A 1 248 ? 61.611 40.186 21.135 1.00 28.96 256 ASP A C 1
ATOM 1605 O O . ASP A 1 248 ? 61.439 39.481 20.126 1.00 25.65 256 ASP A O 1
ATOM 1610 N N . ALA A 1 249 ? 61.985 39.678 22.317 1.00 22.67 257 ALA A N 1
ATOM 1611 C CA . ALA A 1 249 ? 62.135 38.240 22.506 1.00 24.66 257 ALA A CA 1
ATOM 1612 C C . ALA A 1 249 ? 60.856 37.501 22.140 1.00 19.24 257 ALA A C 1
ATOM 1613 O O . ALA A 1 249 ? 60.896 36.483 21.440 1.00 23.71 257 ALA A O 1
ATOM 1615 N N . LEU A 1 250 ? 59.709 37.993 22.624 1.00 24.36 258 LEU A N 1
ATOM 1616 C CA . LEU A 1 250 ? 58.435 37.325 22.337 1.00 22.94 258 LEU A CA 1
ATOM 1617 C C . LEU A 1 250 ? 58.150 37.279 20.839 1.00 22.07 258 LEU A C 1
ATOM 1618 O O . LEU A 1 250 ? 57.660 36.261 20.323 1.00 25.71 258 LEU A O 1
ATOM 1623 N N . VAL A 1 251 ? 58.434 38.377 20.133 1.00 23.20 259 VAL A N 1
ATOM 1624 C CA . VAL A 1 251 ? 58.240 38.400 18.680 1.00 23.19 259 VAL A CA 1
ATOM 1625 C C . VAL A 1 251 ? 59.135 37.368 18.007 1.00 22.91 259 VAL A C 1
ATOM 1626 O O . VAL A 1 251 ? 58.701 36.634 17.108 1.00 24.56 259 VAL A O 1
ATOM 1630 N N . TYR A 1 252 ? 60.400 37.290 18.435 1.00 22.31 260 TYR A N 1
ATOM 1631 C CA . TYR A 1 252 ? 61.309 36.274 17.905 1.00 24.51 260 TYR A CA 1
ATOM 1632 C C . TYR A 1 252 ? 60.785 34.864 18.155 1.00 21.97 260 TYR A C 1
ATOM 1633 O O . TYR A 1 252 ? 60.956 33.976 17.309 1.00 22.65 260 TYR A O 1
ATOM 1642 N N . PHE A 1 253 ? 60.171 34.624 19.323 1.00 22.76 261 PHE A N 1
ATOM 1643 C CA . PHE A 1 253 ? 59.598 33.306 19.586 1.00 23.72 261 PHE A CA 1
ATOM 1644 C C . PHE A 1 253 ? 58.479 33.008 18.602 1.00 17.33 261 PHE A C 1
ATOM 1645 O O . PHE A 1 253 ? 58.399 31.908 18.052 1.00 21.33 261 PHE A O 1
ATOM 1653 N N . THR A 1 254 ? 57.593 33.981 18.387 1.00 23.81 262 THR A N 1
ATOM 1654 C CA . THR A 1 254 ? 56.487 33.793 17.448 1.00 21.85 262 THR A CA 1
ATOM 1655 C C . THR A 1 254 ? 56.990 33.475 16.035 1.00 20.20 262 THR A C 1
ATOM 1656 O O . THR A 1 254 ? 56.536 32.507 15.397 1.00 22.31 262 THR A O 1
ATOM 1660 N N . VAL A 1 255 ? 57.936 34.283 15.533 1.00 21.22 263 VAL A N 1
ATOM 1661 C CA . VAL A 1 255 ? 58.518 34.041 14.207 1.00 21.51 263 VAL A CA 1
ATOM 1662 C C . VAL A 1 255 ? 59.129 32.647 14.147 1.00 23.57 263 VAL A C 1
ATOM 1663 O O . VAL A 1 255 ? 58.875 31.876 13.213 1.00 21.46 263 VAL A O 1
ATOM 1667 N N . SER A 1 256 ? 59.953 32.307 15.152 1.00 20.76 264 SER A N 1
ATOM 1668 C CA . SER A 1 256 ? 60.649 31.023 15.157 1.00 18.61 264 SER A CA 1
ATOM 1669 C C . SER A 1 256 ? 59.669 29.854 15.159 1.00 21.19 264 SER A C 1
ATOM 1670 O O . SER A 1 256 ? 59.862 28.863 14.439 1.00 25.24 264 SER A O 1
ATOM 1673 N N . LEU A 1 257 ? 58.640 29.929 16.004 1.00 19.25 265 LEU A N 1
ATOM 1674 C CA . LEU A 1 257 ? 57.641 28.868 16.043 1.00 21.84 265 LEU A CA 1
ATOM 1675 C C . LEU A 1 257 ? 56.950 28.723 14.683 1.00 24.25 265 LEU A C 1
ATOM 1676 O O . LEU A 1 257 ? 56.683 27.603 14.222 1.00 23.16 265 LEU A O 1
ATOM 1681 N N . GLN A 1 258 ? 56.706 29.848 14.005 1.00 23.70 266 GLN A N 1
ATOM 1682 C CA . GLN A 1 258 ? 56.098 29.778 12.671 1.00 24.36 266 GLN A CA 1
ATOM 1683 C C . GLN A 1 258 ? 57.034 29.121 11.658 1.00 24.08 266 GLN A C 1
ATOM 1684 O O . GLN A 1 258 ? 56.597 28.300 10.844 1.00 26.08 266 GLN A O 1
ATOM 1690 N N . LEU A 1 259 ? 58.326 29.461 11.697 1.00 22.40 267 LEU A N 1
ATOM 1691 C CA . LEU A 1 259 ? 59.291 28.851 10.786 1.00 23.99 267 LEU A CA 1
ATOM 1692 C C . LEU A 1 259 ? 59.408 27.343 11.009 1.00 26.86 267 LEU A C 1
ATOM 1693 O O . LEU A 1 259 ? 59.544 26.565 10.044 1.00 26.37 267 LEU A O 1
ATOM 1698 N N . CYS A 1 260 ? 59.385 26.910 12.281 1.00 24.71 268 CYS A N 1
ATOM 1699 C CA . CYS A 1 260 ? 59.427 25.478 12.574 1.00 22.17 268 CYS A CA 1
ATOM 1700 C C . CYS A 1 260 ? 58.188 24.769 12.039 1.00 29.46 268 CYS A C 1
ATOM 1701 O O . CYS A 1 260 ? 58.284 23.687 11.446 1.00 27.75 268 CYS A O 1
ATOM 1704 N N . GLN A 1 261 ? 57.007 25.342 12.291 1.00 24.44 269 GLN A N 1
ATOM 1705 C CA . GLN A 1 261 ? 55.773 24.726 11.808 1.00 28.33 269 GLN A CA 1
ATOM 1706 C C . GLN A 1 261 ? 55.751 24.673 10.282 1.00 32.43 269 GLN A C 1
ATOM 1707 O O . GLN A 1 261 ? 55.322 23.673 9.691 1.00 28.25 269 GLN A O 1
ATOM 1713 N N . GLN A 1 262 ? 56.235 25.732 9.630 1.00 30.50 270 GLN A N 1
ATOM 1714 C CA . GLN A 1 262 ? 56.349 25.723 8.174 1.00 31.50 270 GLN A CA 1
ATOM 1715 C C . GLN A 1 262 ? 57.175 24.529 7.705 1.00 38.39 270 GLN A C 1
ATOM 1716 O O . GLN A 1 262 ? 56.726 23.750 6.853 1.00 32.63 270 GLN A O 1
ATOM 1722 N N . LEU A 1 263 ? 58.372 24.342 8.280 1.00 29.07 271 LEU A N 1
ATOM 1723 C CA . LEU A 1 263 ? 59.197 23.203 7.871 1.00 29.54 271 LEU A CA 1
ATOM 1724 C C . LEU A 1 263 ? 58.499 21.868 8.147 1.00 39.93 271 LEU A C 1
ATOM 1725 O O . LEU A 1 263 ? 58.484 20.978 7.285 1.00 33.99 271 LEU A O 1
ATOM 1730 N N . LYS A 1 264 ? 57.915 21.709 9.342 1.00 31.08 272 LYS A N 1
ATOM 1731 C CA . LYS A 1 264 ? 57.178 20.483 9.659 1.00 34.80 272 LYS A CA 1
ATOM 1732 C C . LYS A 1 264 ? 56.102 20.191 8.622 1.00 37.74 272 LYS A C 1
ATOM 1733 O O . LYS A 1 264 ? 55.896 19.032 8.242 1.00 35.80 272 LYS A O 1
ATOM 1739 N N . ASP A 1 265 ? 55.396 21.230 8.166 1.00 39.11 273 ASP A N 1
ATOM 1740 C CA . ASP A 1 265 ? 54.307 21.041 7.217 1.00 39.83 273 ASP A CA 1
ATOM 1741 C C . ASP A 1 265 ? 54.812 20.575 5.860 1.00 47.71 273 ASP A C 1
ATOM 1742 O O . ASP A 1 265 ? 54.094 19.869 5.144 1.00 47.84 273 ASP A O 1
ATOM 1747 N N . LYS A 1 266 ? 56.027 20.959 5.486 1.00 41.71 274 LYS A N 1
ATOM 1748 C CA . LYS A 1 266 ? 56.597 20.527 4.221 1.00 45.40 274 LYS A CA 1
ATOM 1749 C C . LYS A 1 266 ? 57.124 19.102 4.276 1.00 59.12 274 LYS A C 1
ATOM 1750 O O . LYS A 1 266 ? 57.610 18.594 3.259 1.00 53.83 274 LYS A O 1
ATOM 1756 N N . ILE A 1 267 ? 57.038 18.452 5.432 1.00 50.24 275 ILE A N 1
ATOM 1757 C CA . ILE A 1 267 ? 57.436 17.066 5.568 1.00 40.42 275 ILE A CA 1
ATOM 1758 C C . ILE A 1 267 ? 56.279 16.252 6.133 1.00 51.86 275 ILE A C 1
ATOM 1759 O O . ILE A 1 267 ? 55.892 15.233 5.566 1.00 63.97 275 ILE A O 1
#

Radius of gyration: 21.45 Å; Cα contacts (8 Å, |Δi|>4): 378; chains: 1; bounding box: 43×47×68 Å

Nearest PDB structures (foldseek):
  5xqh-assembly1_A  TM=1.005E+00  e=1.490E-40  Homo sapiens
  5xqi-assembly1_B  TM=9.763E-01  e=1.808E-33  Homo sapiens
  5xqi-assembly1_A  TM=9.719E-01  e=7.844E-33  Homo sapiens
  5xqi-assembly1_C  TM=9.144E-01  e=3.854E-31  Homo sapiens
  5xqi-assembly1_D  TM=9.116E-01  e=6.404E-31  Homo sapiens

Secondary structure (DSSP, 8-state):
--HHHHHHHHHHHHHHHHHHHH----EEE---EEEEEEEETTEEEEEEEEE--EEEE--TT--EE-HHHHHHHHHHHHHHHHHH--HHHHH-----HHHHHHHHHH----B-HHHHHHSTTT--BSPPPTTEEEEEEEETTEEEEEEEEEEEPPTT----------BSSPPTT--EETTEEEEEEEEEEEEEE-HHHHHHHHHHHHHHHHHHHHHHT-

Organism: Homo sapiens (NCBI:txid9606)

Foldseek 3Di:
DCVLVVLLVVLLVLLVVLLVLLCPDFWDWKVQKTWIWGDRRQKRQKIWIAGVHDTWMPDNVDIDGAVLRVLLSVLSVVLNVLSVVLVVLVVSVSVVSLVSSQVSLADWDFAFPVRQCPDVVQVTPPHDDPQKTWDWHHHQQKTKIKIWGKDWADPPHPDDDDADDTGPFDDFQHHDDDPTDMTGHDMDMIMDGDVSSVSSNVSSVVSVVSSVVVNVVD

Solvent-accessible surface area: 11638 Å² total

Sequence (218 aa):
HDEVHAVLKQLQDILKEASLRFTKQENFILDQVKGVLTLQGDALSQADVNLKLLHFAFREDKQWKLQQIQDARNHVSQAIYLLTSGAEVLKLDAVLQLTRARNRLTTPATLTLPEIAASGLTRFAPALPSDLLVNVYINLNKLCLTVYQLHALQPNSTKNFRPAGGAVLHSPGAFEWGSQRLEVSHVHKVECVIPWLNDALVYFTVSLQLCQQLKDKI